Protein AF-A0A067CFW0-F1 (afdb_monomer_lite)

Sequence (190 aa):
MQLPALLHVVADADWPRLLAALTELPQPSPLSCDGSGLSVLHWACLHRDVPAYIMVAILNVFPDAAATAAPGGDTPFALATRRMCRQQVLNVLFAACPDADCGTKAAVHRCRPLPPRWQEDVKCGLCLAAFTPARRRHHCRNCGLSVCAAHSQQKASLAMIPAASPQRLCDVCASTLAQFADLADNQGAE

Radius of gyration: 20.37 Å; chains: 1; bounding box: 57×33×56 Å

pLDDT: mean 82.02, std 14.9, range [32.97, 98.5]

InterPro domains:
  IPR000306 FYVE zinc finger [PF01363] (118-178)
  IPR000306 FYVE zinc finger [SM00064] (113-179)
  IPR011011 Zinc finger, FYVE/PHD-type [SSF57903] (119-183)
  IPR013083 Zinc finger, RING/FYVE/PHD-type [G3DSA:3.30.40.10] (114-179)
  IPR017455 Zinc finger, FYVE-related [PS50178] (118-178)

Secondary structure (DSSP, 8-state):
--HHHHHHHHHTT-HHHHHHHHHTS-SSPPP-B-TTS-BHHHHHHT-TT--HHHHHHHHHH-GGGTT---TTS--HHHHHHHTT--HHHHHHHHHH-TT--SSS--------PPPPPPP--SB-TTT-PBP-SSS--EE-TTT--EE-STT---EE--TTS--SSPEE--HHHHHHHHHHHHHHHTTS--

Organism: Saprolegnia parasitica (strain CBS 223.65) (NCBI:txid695850)

Foldseek 3Di:
DDQVVLLVCLLVVVLVVNLVVLVPDDWQDEWDAALQQHTSLLSLLLDQARDLVSNVSVCRRPLCQLLRAGPVRQGSLNSNVVNNHDPSNNVSSCVSPVPPPDDDDDDPPPPQRAFDAADPDQAAPPPRHGDDPVFDWDAARRHNGTHTCVQWVDFADGSNDPDPDTTIHGPVVVVVVVVVVVVVVVVVPD

Structure (mmCIF, N/CA/C/O backbone):
data_AF-A0A067CFW0-F1
#
_entry.id   AF-A0A067CFW0-F1
#
loop_
_atom_site.group_PDB
_atom_site.id
_atom_site.type_symbol
_atom_site.label_atom_id
_atom_site.label_alt_id
_atom_site.label_comp_id
_atom_site.label_asym_id
_atom_site.label_entity_id
_atom_site.label_seq_id
_atom_site.pdbx_PDB_ins_code
_atom_site.Cartn_x
_atom_site.Cartn_y
_atom_site.Cartn_z
_atom_site.occupancy
_atom_site.B_iso_or_equiv
_atom_site.auth_seq_id
_atom_site.auth_comp_id
_atom_site.auth_asym_id
_atom_site.auth_atom_id
_atom_site.pdbx_PDB_model_num
ATOM 1 N N . MET A 1 1 ? 0.577 13.768 -10.979 1.00 51.75 1 MET A N 1
ATOM 2 C CA . MET A 1 1 ? -0.143 12.550 -10.529 1.00 51.75 1 MET A CA 1
ATOM 3 C C . MET A 1 1 ? 0.173 12.265 -9.064 1.00 51.75 1 MET A C 1
ATOM 5 O O . MET A 1 1 ? 1.279 12.565 -8.640 1.00 51.75 1 MET A O 1
ATOM 9 N N . GLN A 1 2 ? -0.776 11.733 -8.285 1.00 62.09 2 GLN A N 1
ATOM 10 C CA . GLN A 1 2 ? -0.530 11.293 -6.899 1.00 62.09 2 GLN A CA 1
ATOM 11 C C . GLN A 1 2 ? -0.051 9.828 -6.895 1.00 62.09 2 GLN A C 1
ATOM 13 O O . GLN A 1 2 ? -0.488 9.054 -7.746 1.00 62.09 2 GLN A O 1
ATOM 18 N N . LEU A 1 3 ? 0.787 9.436 -5.925 1.00 63.84 3 LEU A N 1
ATOM 19 C CA . LEU A 1 3 ? 1.340 8.077 -5.759 1.00 63.84 3 LEU A CA 1
ATOM 20 C C . LEU A 1 3 ? 0.337 6.921 -5.996 1.00 63.84 3 LEU A C 1
ATOM 22 O O . LEU A 1 3 ? 0.722 5.962 -6.664 1.00 63.84 3 LEU A O 1
ATOM 26 N N . PRO A 1 4 ? -0.940 6.984 -5.555 1.00 63.34 4 PRO A N 1
ATOM 27 C CA . PRO A 1 4 ? -1.898 5.901 -5.792 1.00 63.34 4 PRO A CA 1
ATOM 28 C C . PRO A 1 4 ? -2.102 5.561 -7.274 1.00 63.34 4 PRO A C 1
ATOM 30 O O . PRO A 1 4 ? -2.317 4.402 -7.608 1.00 63.34 4 PRO A O 1
ATOM 33 N N . ALA A 1 5 ? -1.992 6.545 -8.174 1.00 70.25 5 ALA A N 1
ATOM 34 C CA . ALA A 1 5 ? -2.121 6.312 -9.610 1.00 70.25 5 ALA A CA 1
ATOM 35 C C . ALA A 1 5 ? -0.939 5.504 -10.170 1.00 70.25 5 ALA A C 1
ATOM 37 O O . ALA A 1 5 ? -1.148 4.620 -10.994 1.00 70.25 5 ALA A O 1
ATOM 38 N N . LEU A 1 6 ? 0.283 5.760 -9.690 1.00 78.56 6 LEU A N 1
ATOM 39 C CA . LEU A 1 6 ? 1.474 5.001 -10.091 1.00 78.56 6 LEU A CA 1
ATOM 40 C C . LEU A 1 6 ? 1.400 3.553 -9.598 1.00 78.56 6 LEU A C 1
ATOM 42 O O . LEU A 1 6 ? 1.751 2.638 -10.334 1.00 78.56 6 LEU A O 1
ATOM 46 N N . LEU A 1 7 ? 0.898 3.345 -8.378 1.00 78.56 7 LEU A N 1
ATOM 47 C CA . LEU A 1 7 ? 0.780 2.014 -7.780 1.00 78.56 7 LEU A CA 1
ATOM 48 C C . LEU A 1 7 ? -0.196 1.108 -8.540 1.00 78.56 7 LEU A C 1
ATOM 50 O O . LEU A 1 7 ? 0.115 -0.061 -8.741 1.00 78.56 7 LEU A O 1
ATOM 54 N N . HIS A 1 8 ? -1.328 1.641 -9.014 1.00 76.88 8 HIS A N 1
ATOM 55 C CA . HIS A 1 8 ? -2.247 0.882 -9.872 1.00 76.88 8 HIS A CA 1
ATOM 56 C C . HIS A 1 8 ? -1.577 0.446 -11.182 1.00 76.88 8 HIS A C 1
ATOM 58 O O . HIS A 1 8 ? -1.667 -0.715 -11.562 1.00 76.88 8 HIS A O 1
ATOM 64 N N . VAL A 1 9 ? -0.845 1.354 -11.833 1.00 84.00 9 VAL A N 1
ATOM 65 C CA . VAL A 1 9 ? -0.154 1.070 -13.101 1.00 84.00 9 VAL A CA 1
ATOM 66 C C . VAL A 1 9 ? 0.947 0.017 -12.922 1.00 84.00 9 VAL A C 1
ATOM 68 O O . VAL A 1 9 ? 1.109 -0.857 -13.772 1.00 84.00 9 VAL A O 1
ATOM 71 N N . VAL A 1 10 ? 1.683 0.066 -11.806 1.00 86.25 10 VAL A N 1
ATOM 72 C CA . VAL A 1 10 ? 2.716 -0.934 -11.487 1.00 86.25 10 VAL A CA 1
ATOM 73 C C . VAL A 1 10 ? 2.088 -2.290 -11.189 1.00 86.25 10 VAL A C 1
ATOM 75 O O . VAL A 1 10 ? 2.577 -3.288 -11.706 1.00 86.25 10 VAL A O 1
ATOM 78 N N . ALA A 1 11 ? 1.000 -2.333 -10.412 1.00 83.25 11 ALA A N 1
ATOM 79 C CA . ALA A 1 11 ? 0.299 -3.574 -10.083 1.00 83.25 11 ALA A CA 1
ATOM 80 C C . ALA A 1 11 ? -0.221 -4.307 -11.333 1.00 83.25 11 ALA A C 1
ATOM 82 O O . ALA A 1 11 ? -0.162 -5.535 -11.390 1.00 83.25 11 ALA A O 1
ATOM 83 N N . ASP A 1 12 ? -0.652 -3.555 -12.349 1.00 84.25 12 ASP A N 1
ATOM 84 C CA . ASP A 1 12 ? -1.085 -4.087 -13.646 1.00 84.25 12 ASP A CA 1
ATOM 85 C C . ASP A 1 12 ? 0.089 -4.406 -14.601 1.00 84.25 12 ASP A C 1
ATOM 87 O O . ASP A 1 12 ? -0.129 -4.890 -15.712 1.00 84.25 12 ASP A O 1
ATOM 91 N N . ALA A 1 13 ? 1.340 -4.161 -14.185 1.00 84.69 13 ALA A N 1
ATOM 92 C CA . ALA A 1 13 ? 2.560 -4.308 -14.987 1.00 84.69 13 ALA A CA 1
ATOM 93 C C . ALA A 1 13 ? 2.557 -3.504 -16.310 1.00 84.69 13 ALA A C 1
ATOM 95 O O . ALA A 1 13 ? 3.218 -3.880 -17.283 1.00 84.69 13 ALA A O 1
ATOM 96 N N . ASP A 1 14 ? 1.847 -2.372 -16.349 1.00 90.56 14 ASP A N 1
ATOM 97 C CA . ASP A 1 14 ? 1.784 -1.470 -17.506 1.00 90.56 14 ASP A CA 1
ATOM 98 C C . ASP A 1 14 ? 3.000 -0.520 -17.516 1.00 90.56 14 ASP A C 1
ATOM 100 O O . ASP A 1 14 ? 2.946 0.664 -17.171 1.00 90.56 14 ASP A O 1
ATOM 104 N N . TRP A 1 15 ? 4.154 -1.081 -17.885 1.00 91.69 15 TRP A N 1
ATOM 105 C CA . TRP A 1 15 ? 5.449 -0.393 -17.893 1.00 91.69 15 TRP A CA 1
ATOM 106 C C . TRP A 1 15 ? 5.516 0.858 -18.787 1.00 91.69 15 TRP A C 1
ATOM 108 O O . TRP A 1 15 ? 6.096 1.852 -18.345 1.00 91.69 15 TRP A O 1
ATOM 118 N N . PRO A 1 16 ? 4.943 0.877 -20.010 1.00 92.25 16 PRO A N 1
ATOM 119 C CA . PRO A 1 16 ? 4.953 2.074 -20.851 1.00 92.25 16 PRO A CA 1
ATOM 120 C C . PRO A 1 16 ? 4.203 3.242 -20.211 1.00 92.25 16 PRO A C 1
ATOM 122 O O . PRO A 1 16 ? 4.691 4.374 -20.210 1.00 92.25 16 PRO A O 1
ATOM 125 N N . ARG A 1 17 ? 3.037 2.967 -19.616 1.00 90.25 17 ARG A N 1
ATOM 126 C CA . ARG A 1 17 ? 2.251 3.982 -18.917 1.00 90.25 17 ARG A CA 1
ATOM 127 C C . ARG A 1 17 ? 2.940 4.451 -17.642 1.00 90.25 17 ARG A C 1
ATOM 129 O O . ARG A 1 17 ? 2.884 5.639 -17.328 1.00 90.25 17 ARG A O 1
ATOM 136 N N . LEU A 1 18 ? 3.624 3.547 -16.937 1.00 90.38 18 LEU A N 1
ATOM 137 C CA . LEU A 1 18 ? 4.440 3.906 -15.781 1.00 90.38 18 LEU A CA 1
ATOM 138 C C . LEU A 1 18 ? 5.570 4.853 -16.184 1.00 90.38 18 LEU A C 1
ATOM 140 O O . LEU A 1 18 ? 5.758 5.878 -15.538 1.00 90.38 18 LEU A O 1
ATOM 144 N N . LEU A 1 19 ? 6.295 4.544 -17.261 1.00 91.25 19 LEU A N 1
ATOM 145 C CA . LEU A 1 19 ? 7.388 5.384 -17.744 1.00 91.25 19 LEU A CA 1
ATOM 146 C C . LEU A 1 19 ? 6.895 6.787 -18.116 1.00 91.25 19 LEU A C 1
ATOM 148 O O . LEU A 1 19 ? 7.483 7.766 -17.665 1.00 91.25 19 LEU A O 1
ATOM 152 N N . ALA A 1 20 ? 5.792 6.885 -18.864 1.00 90.94 20 ALA A N 1
ATOM 153 C CA . ALA A 1 20 ? 5.178 8.171 -19.197 1.00 90.94 20 ALA A CA 1
ATOM 154 C C . ALA A 1 20 ? 4.825 8.968 -17.929 1.00 90.94 20 ALA A C 1
ATOM 156 O O . ALA A 1 20 ? 5.173 10.141 -17.800 1.00 90.94 20 ALA A O 1
ATOM 157 N N . ALA A 1 21 ? 4.224 8.306 -16.938 1.00 88.94 21 ALA A N 1
ATOM 158 C CA . ALA A 1 21 ? 3.875 8.941 -15.676 1.00 88.94 21 ALA A CA 1
ATOM 159 C C . ALA A 1 21 ? 5.100 9.401 -14.865 1.00 88.94 21 ALA A C 1
ATOM 161 O O . ALA A 1 21 ? 5.040 10.447 -14.222 1.00 88.94 21 ALA A O 1
ATOM 162 N N . LEU A 1 22 ? 6.211 8.658 -14.900 1.00 87.75 22 LEU A N 1
ATOM 163 C CA . LEU A 1 22 ? 7.467 9.042 -14.245 1.00 87.75 22 LEU A CA 1
ATOM 164 C C . LEU A 1 22 ? 8.126 10.246 -14.928 1.00 87.75 22 LEU A C 1
ATOM 166 O O . LEU A 1 22 ? 8.670 11.102 -14.235 1.00 87.75 22 LEU A O 1
ATOM 170 N N . THR A 1 23 ? 8.043 10.352 -16.260 1.00 87.38 23 THR A N 1
ATOM 171 C CA . THR A 1 23 ? 8.615 11.489 -17.008 1.00 87.38 23 THR A CA 1
ATOM 172 C C . THR A 1 23 ? 7.902 12.817 -16.757 1.00 87.38 23 THR A C 1
ATOM 174 O O . THR A 1 23 ? 8.501 13.874 -16.927 1.00 87.38 23 THR A O 1
ATOM 177 N N . GLU A 1 24 ? 6.643 12.779 -16.317 1.00 86.62 24 GLU A N 1
ATOM 178 C CA . GLU A 1 24 ? 5.872 13.976 -15.962 1.00 86.62 24 GLU A CA 1
ATOM 179 C C . GLU A 1 24 ? 6.157 14.485 -14.538 1.00 86.62 24 GLU A C 1
ATOM 181 O O . GLU A 1 24 ? 5.686 15.560 -14.157 1.00 86.62 24 GLU A O 1
ATOM 186 N N . LEU A 1 25 ? 6.890 13.722 -13.718 1.00 80.31 25 LEU A N 1
ATOM 187 C CA . LEU A 1 25 ? 7.185 14.100 -12.338 1.00 80.31 25 LEU A CA 1
ATOM 188 C C . LEU A 1 25 ? 8.454 14.962 -12.238 1.00 80.31 25 LEU A C 1
ATOM 190 O O . LEU A 1 25 ? 9.449 14.677 -12.909 1.00 80.31 25 LEU A O 1
ATOM 194 N N . PRO A 1 26 ? 8.471 15.981 -11.358 1.00 75.69 26 PRO A N 1
ATOM 195 C CA . PRO A 1 26 ? 9.672 16.767 -11.091 1.00 75.69 26 PRO A CA 1
ATOM 196 C C . PRO A 1 26 ? 10.767 15.905 -10.442 1.00 75.69 26 PRO A C 1
ATOM 198 O O . PRO A 1 26 ? 10.481 15.041 -9.616 1.00 75.69 26 PRO A O 1
ATOM 201 N N . GLN A 1 27 ? 12.023 16.142 -10.815 1.00 75.12 27 GLN A N 1
ATOM 202 C CA . GLN A 1 27 ? 13.179 15.349 -10.387 1.00 75.12 27 GLN A CA 1
ATOM 203 C C . GLN A 1 27 ? 14.098 16.208 -9.498 1.00 75.12 27 GLN A C 1
ATOM 205 O O . GLN A 1 27 ? 14.493 17.288 -9.946 1.00 75.12 27 GLN A O 1
ATOM 210 N N . PRO A 1 28 ? 14.478 15.768 -8.284 1.00 70.56 28 PRO A N 1
ATOM 211 C CA . PRO A 1 28 ? 13.990 14.585 -7.573 1.00 70.56 28 PRO A CA 1
ATOM 212 C C . PRO A 1 28 ? 12.601 14.817 -6.958 1.00 70.56 28 PRO A C 1
ATOM 214 O O . PRO A 1 28 ? 12.271 15.922 -6.521 1.00 70.56 28 PRO A O 1
ATOM 217 N N . SER A 1 29 ? 11.797 13.758 -6.881 1.00 74.00 29 SER A N 1
ATOM 218 C CA . SER A 1 29 ? 10.528 13.772 -6.149 1.00 74.00 29 SER A CA 1
ATOM 219 C C . SER A 1 29 ? 10.692 13.084 -4.792 1.00 74.00 29 SER A C 1
ATOM 221 O O . SER A 1 29 ? 11.436 12.108 -4.686 1.00 74.00 29 SER A O 1
ATOM 223 N N . PRO A 1 30 ? 9.987 13.539 -3.741 1.00 76.62 30 PRO A N 1
ATOM 224 C CA . PRO A 1 30 ? 10.029 12.863 -2.453 1.00 76.62 30 PRO A CA 1
ATOM 225 C C . PRO A 1 30 ? 9.488 11.437 -2.591 1.00 76.62 30 PRO A C 1
ATOM 227 O O . PRO A 1 30 ? 8.397 11.219 -3.133 1.00 76.62 30 PRO A O 1
ATOM 230 N N . LEU A 1 31 ? 10.248 10.465 -2.081 1.00 77.12 31 LEU A N 1
ATOM 231 C CA . LEU A 1 31 ? 9.809 9.078 -2.022 1.00 77.12 31 LEU A CA 1
ATOM 232 C C . LEU A 1 31 ? 8.532 8.986 -1.188 1.00 77.12 31 LEU A C 1
ATOM 234 O O . LEU A 1 31 ? 8.423 9.560 -0.104 1.00 77.12 31 LEU A O 1
ATOM 238 N N . SER A 1 32 ? 7.563 8.235 -1.690 1.00 76.31 32 SER A N 1
ATOM 239 C CA . SER A 1 32 ? 6.335 7.964 -0.960 1.00 76.31 32 SER A CA 1
ATOM 240 C C . SER A 1 32 ? 5.994 6.481 -1.043 1.00 76.31 32 SER A C 1
ATOM 242 O O . SER A 1 32 ? 6.318 5.797 -2.019 1.00 76.31 32 SER A O 1
ATOM 244 N N . CYS A 1 33 ? 5.386 5.985 0.031 1.00 81.94 33 CYS A N 1
ATOM 245 C CA . CYS A 1 33 ? 5.018 4.588 0.195 1.00 81.94 33 CYS A CA 1
ATOM 246 C C . CYS A 1 33 ? 3.500 4.450 0.313 1.00 81.94 33 CYS A C 1
ATOM 248 O O . CYS A 1 33 ? 2.795 5.397 0.673 1.00 81.94 33 CYS A O 1
ATOM 250 N N . ASP A 1 34 ? 3.000 3.260 0.009 1.00 78.00 34 ASP A N 1
ATOM 251 C CA . ASP A 1 34 ? 1.608 2.905 0.242 1.00 78.00 34 ASP A CA 1
ATOM 252 C C . ASP A 1 34 ? 1.299 2.690 1.738 1.00 78.00 34 ASP A C 1
ATOM 254 O O . ASP A 1 34 ? 2.154 2.840 2.615 1.00 78.00 34 ASP A O 1
ATOM 258 N N . GLY A 1 35 ? 0.051 2.322 2.046 1.00 70.69 35 GLY A N 1
ATOM 259 C CA . GLY A 1 35 ? -0.373 2.023 3.420 1.00 70.69 35 GLY A CA 1
ATOM 260 C C . GLY A 1 35 ? 0.327 0.810 4.046 1.00 70.69 35 GLY A C 1
ATOM 261 O O . GLY A 1 35 ? 0.251 0.625 5.258 1.00 70.69 35 GLY A O 1
ATOM 262 N N . SER A 1 36 ? 1.016 0.002 3.242 1.00 72.94 36 SER A N 1
ATOM 263 C CA . SER A 1 36 ? 1.827 -1.134 3.667 1.00 72.94 36 SER A CA 1
ATOM 264 C C . SER A 1 36 ? 3.315 -0.791 3.729 1.00 72.94 36 SER A C 1
ATOM 266 O O . SER A 1 36 ? 4.109 -1.692 3.945 1.00 72.94 36 SER A O 1
ATOM 268 N N . GLY A 1 37 ? 3.716 0.472 3.552 1.00 78.38 37 GLY A N 1
ATOM 269 C CA . GLY A 1 37 ? 5.116 0.899 3.591 1.00 78.38 37 GLY A CA 1
ATOM 270 C C . GLY A 1 37 ? 5.942 0.486 2.369 1.00 78.38 37 GLY A C 1
ATOM 271 O O . GLY A 1 37 ? 7.163 0.625 2.393 1.00 78.38 37 GLY A O 1
ATOM 272 N N . LEU A 1 38 ? 5.308 0.014 1.294 1.00 82.81 38 LEU A N 1
ATOM 273 C CA . LEU A 1 38 ? 5.975 -0.322 0.042 1.00 82.81 38 LEU A CA 1
ATOM 274 C C . LEU A 1 38 ? 6.019 0.898 -0.876 1.00 82.81 38 LEU A C 1
ATOM 276 O O . LEU A 1 38 ? 5.007 1.544 -1.154 1.00 82.81 38 LEU A O 1
ATOM 280 N N . SER A 1 39 ? 7.210 1.203 -1.376 1.00 88.75 39 SER A N 1
ATOM 281 C CA . SER A 1 39 ? 7.401 2.215 -2.416 1.00 88.75 39 SER A CA 1
ATOM 282 C C . SER A 1 39 ? 7.134 1.654 -3.814 1.00 88.75 39 SER A C 1
ATOM 284 O O . SER A 1 39 ? 7.085 0.440 -4.016 1.00 88.75 39 SER A O 1
ATOM 286 N N . VAL A 1 40 ? 7.037 2.536 -4.811 1.00 89.81 40 VAL A N 1
ATOM 287 C CA . VAL A 1 40 ? 6.907 2.144 -6.226 1.00 89.81 40 VAL A CA 1
ATOM 288 C C . VAL A 1 40 ? 8.016 1.183 -6.686 1.00 89.81 40 VAL A C 1
ATOM 290 O O . VAL A 1 40 ? 7.747 0.264 -7.456 1.00 89.81 40 VAL A O 1
ATOM 293 N N . LEU A 1 41 ? 9.241 1.334 -6.161 1.00 90.75 41 LEU A N 1
ATOM 294 C CA . LEU A 1 41 ? 10.361 0.442 -6.468 1.00 90.75 41 LEU A CA 1
ATOM 295 C C . LEU A 1 41 ? 10.141 -0.961 -5.886 1.00 90.75 41 LEU A C 1
ATOM 297 O O . LEU A 1 41 ? 10.412 -1.951 -6.560 1.00 90.75 41 LEU A O 1
ATOM 301 N N . HIS A 1 42 ? 9.592 -1.061 -4.671 1.00 90.25 42 HIS A N 1
ATOM 302 C CA . HIS A 1 42 ? 9.243 -2.354 -4.079 1.00 90.25 42 HIS A CA 1
ATOM 303 C C . HIS A 1 42 ? 8.176 -3.077 -4.894 1.00 90.25 42 HIS A C 1
ATOM 305 O O . HIS A 1 42 ? 8.320 -4.268 -5.160 1.00 90.25 42 HIS A O 1
ATOM 311 N N . TRP A 1 43 ? 7.134 -2.357 -5.316 1.00 90.94 43 TRP A N 1
ATOM 312 C CA . TRP A 1 43 ? 6.091 -2.909 -6.174 1.00 90.94 43 TRP A CA 1
ATOM 313 C C . TRP A 1 43 ? 6.663 -3.395 -7.504 1.00 90.94 43 TRP A C 1
ATOM 315 O O . TRP A 1 43 ? 6.390 -4.524 -7.892 1.00 90.94 43 TRP A O 1
ATOM 325 N N . ALA A 1 44 ? 7.542 -2.620 -8.143 1.00 92.50 44 ALA A N 1
ATOM 326 C CA . ALA A 1 44 ? 8.228 -3.041 -9.362 1.00 92.50 44 ALA A CA 1
ATOM 327 C C . ALA A 1 44 ? 9.039 -4.340 -9.154 1.00 92.50 44 ALA A C 1
ATOM 329 O O . ALA A 1 44 ? 8.946 -5.258 -9.968 1.00 92.50 44 ALA A O 1
ATOM 330 N N . CYS A 1 45 ? 9.743 -4.477 -8.022 1.00 92.12 45 CYS A N 1
ATOM 331 C CA . CYS A 1 45 ? 10.478 -5.696 -7.658 1.00 92.12 45 CYS A CA 1
ATOM 332 C C . CYS A 1 45 ? 9.589 -6.928 -7.400 1.00 92.12 45 CYS A C 1
ATOM 334 O O . CYS A 1 45 ? 10.112 -8.041 -7.344 1.00 92.12 45 CYS A O 1
ATOM 336 N N . LEU A 1 46 ? 8.269 -6.777 -7.229 1.00 89.12 46 LEU A N 1
ATOM 337 C CA . LEU A 1 46 ? 7.354 -7.919 -7.115 1.00 89.12 46 LEU A CA 1
ATOM 338 C C . LEU A 1 46 ? 7.102 -8.610 -8.461 1.00 89.12 46 LEU A C 1
ATOM 340 O O . LEU A 1 46 ? 6.697 -9.774 -8.473 1.00 89.12 46 LEU A O 1
ATOM 344 N N . HIS A 1 47 ? 7.377 -7.935 -9.579 1.00 87.06 47 HIS A N 1
ATOM 345 C CA . HIS A 1 47 ? 7.195 -8.475 -10.920 1.00 87.06 47 HIS A CA 1
ATOM 346 C C . HIS A 1 47 ? 8.512 -9.041 -11.457 1.00 87.06 47 HIS A C 1
ATOM 348 O O . HIS A 1 47 ? 9.434 -8.304 -11.795 1.00 87.06 47 HIS A O 1
ATOM 354 N N . ARG A 1 48 ? 8.578 -10.367 -11.623 1.00 85.88 48 ARG A N 1
ATOM 355 C CA . ARG A 1 48 ? 9.758 -11.077 -12.157 1.00 85.88 48 ARG A CA 1
ATOM 356 C C . ARG A 1 48 ? 10.227 -10.553 -13.522 1.00 85.88 48 ARG A C 1
ATOM 358 O O . ARG A 1 48 ? 11.420 -10.568 -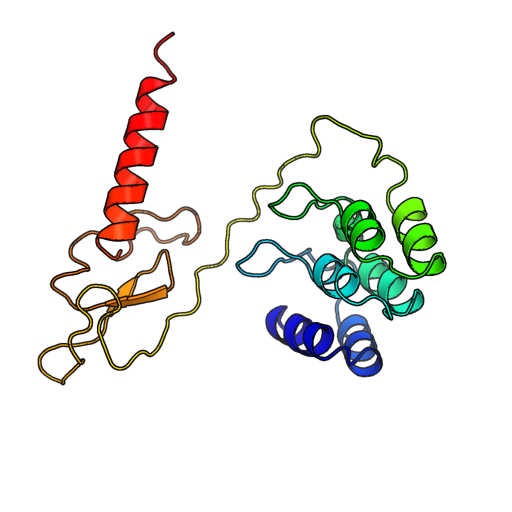13.821 1.00 85.88 48 ARG A O 1
ATOM 365 N N . ASP A 1 49 ? 9.278 -10.103 -14.339 1.00 84.31 49 ASP A N 1
ATOM 366 C CA . ASP A 1 49 ? 9.496 -9.654 -15.715 1.00 84.31 49 ASP A CA 1
ATOM 367 C C . ASP A 1 49 ? 9.662 -8.134 -15.851 1.00 84.31 49 ASP A C 1
ATOM 369 O O . ASP A 1 49 ? 9.652 -7.619 -16.972 1.00 84.31 49 ASP A O 1
ATOM 373 N N . VAL A 1 50 ? 9.843 -7.415 -14.735 1.00 91.69 50 VAL A N 1
ATOM 374 C CA . VAL A 1 50 ? 10.093 -5.972 -14.762 1.00 91.69 50 VAL A CA 1
ATOM 375 C C . VAL A 1 50 ? 11.326 -5.651 -15.626 1.00 91.69 50 VAL A C 1
ATOM 377 O O . VAL A 1 50 ? 12.403 -6.228 -15.430 1.00 91.69 50 VAL A O 1
ATOM 380 N N . PRO A 1 51 ? 11.208 -4.750 -16.615 1.00 91.31 51 PRO A N 1
ATOM 381 C CA . PRO A 1 51 ? 12.349 -4.339 -17.421 1.00 91.31 51 PRO A CA 1
ATOM 382 C C . PRO A 1 51 ? 13.350 -3.502 -16.617 1.00 91.31 51 PRO A C 1
ATOM 384 O O . PRO A 1 51 ? 12.968 -2.601 -15.874 1.00 91.31 51 PRO A O 1
ATOM 387 N N . ALA A 1 52 ? 14.650 -3.715 -16.837 1.00 88.44 52 ALA A N 1
ATOM 388 C CA . ALA A 1 52 ? 15.697 -2.971 -16.131 1.00 88.44 52 ALA A CA 1
ATOM 389 C C . ALA A 1 52 ? 15.614 -1.445 -16.349 1.00 88.44 52 ALA A C 1
ATOM 391 O O . ALA A 1 52 ? 15.892 -0.681 -15.429 1.00 88.44 52 ALA A O 1
ATOM 392 N N . TYR A 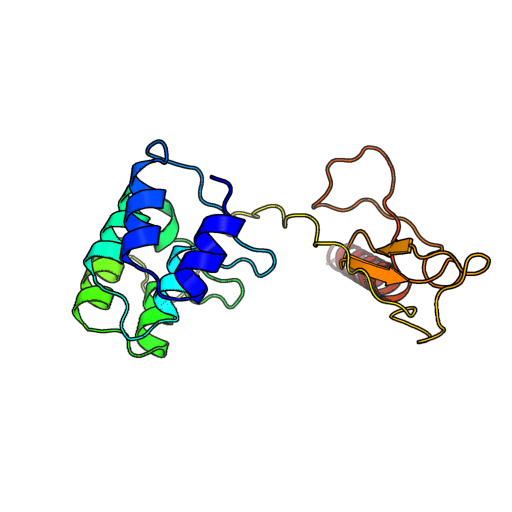1 53 ? 15.166 -0.988 -17.526 1.00 90.62 53 TYR A N 1
ATOM 393 C CA . TYR A 1 53 ? 15.017 0.446 -17.807 1.00 90.62 53 TYR A CA 1
ATOM 394 C C . TYR A 1 53 ? 13.954 1.122 -16.925 1.00 90.62 53 TYR A C 1
ATOM 396 O O . TYR A 1 53 ? 14.094 2.299 -16.605 1.00 90.62 53 TYR A O 1
ATOM 404 N N . ILE A 1 54 ? 12.921 0.388 -16.491 1.00 93.69 54 ILE A N 1
ATOM 405 C CA . ILE A 1 54 ? 11.912 0.902 -15.555 1.00 93.69 54 ILE A CA 1
ATOM 406 C C . ILE A 1 54 ? 12.536 1.130 -14.184 1.00 93.69 54 ILE A C 1
ATOM 408 O O . ILE A 1 54 ? 12.282 2.154 -13.560 1.00 93.69 54 ILE A O 1
ATOM 412 N N . MET A 1 55 ? 13.396 0.213 -13.740 1.00 91.88 55 MET A N 1
ATOM 413 C CA . MET A 1 55 ? 14.104 0.343 -12.465 1.00 91.88 55 MET A CA 1
ATOM 414 C C . MET A 1 55 ? 14.986 1.591 -12.459 1.00 91.88 55 MET A C 1
ATOM 416 O O . MET A 1 55 ? 14.932 2.375 -11.517 1.00 91.88 55 MET A O 1
ATOM 420 N N . VAL A 1 56 ? 15.726 1.824 -13.547 1.00 89.50 56 VAL A N 1
ATOM 421 C CA . VAL A 1 56 ? 16.531 3.043 -13.728 1.00 89.50 56 VAL A CA 1
ATOM 422 C C . VAL A 1 56 ? 15.649 4.294 -13.738 1.00 89.50 56 VAL A C 1
ATOM 424 O O . VAL A 1 56 ? 15.964 5.266 -13.058 1.00 89.50 56 VAL A O 1
ATOM 427 N N . ALA A 1 57 ? 14.525 4.275 -14.461 1.00 90.44 57 ALA A N 1
ATOM 428 C CA . ALA A 1 57 ? 13.602 5.407 -14.510 1.00 90.44 57 ALA A CA 1
ATOM 429 C C . ALA A 1 57 ? 13.036 5.749 -13.123 1.00 90.44 57 ALA A C 1
ATOM 431 O O . ALA A 1 57 ? 13.023 6.915 -12.742 1.00 90.44 57 ALA A O 1
ATOM 432 N N . ILE A 1 58 ? 12.627 4.740 -12.348 1.00 90.62 58 ILE A N 1
ATOM 433 C CA . ILE A 1 58 ? 12.150 4.921 -10.972 1.00 90.62 58 ILE A CA 1
ATOM 434 C C . ILE A 1 58 ? 13.251 5.521 -10.092 1.00 90.62 58 ILE A C 1
ATOM 436 O O . ILE A 1 58 ? 12.975 6.457 -9.350 1.00 90.62 58 ILE A O 1
ATOM 440 N N . LEU A 1 59 ? 14.482 5.011 -10.177 1.00 88.56 59 LEU A N 1
ATOM 441 C CA . LEU A 1 59 ? 15.609 5.481 -9.365 1.00 88.56 59 LEU A CA 1
ATOM 442 C C . LEU A 1 59 ? 16.051 6.906 -9.716 1.00 88.56 59 LEU A C 1
ATOM 444 O O . LEU A 1 59 ? 16.460 7.641 -8.827 1.00 88.56 59 LEU A O 1
ATOM 448 N N . ASN A 1 60 ? 15.914 7.331 -10.973 1.00 87.19 60 ASN A N 1
ATOM 449 C CA . ASN A 1 60 ? 16.158 8.726 -11.348 1.00 87.19 60 ASN A CA 1
ATOM 450 C C . ASN A 1 60 ? 15.156 9.681 -10.676 1.00 87.19 60 ASN A C 1
ATOM 452 O O . ASN A 1 60 ? 15.544 10.760 -10.229 1.00 87.19 60 ASN A O 1
ATOM 456 N N . VAL A 1 61 ? 13.891 9.258 -10.551 1.00 88.12 61 VAL A N 1
ATOM 457 C CA . VAL A 1 61 ? 12.835 10.034 -9.874 1.00 88.12 61 VAL A CA 1
ATOM 458 C C . VAL A 1 61 ? 12.971 9.988 -8.361 1.00 88.12 61 VAL A C 1
ATOM 460 O O . VAL A 1 61 ? 12.764 10.999 -7.685 1.00 88.12 61 VAL A O 1
ATOM 463 N N . PHE A 1 62 ? 13.318 8.815 -7.843 1.00 87.38 62 PHE A N 1
ATOM 464 C CA . PHE A 1 62 ? 13.353 8.498 -6.427 1.00 87.38 62 PHE A CA 1
ATOM 465 C C . PHE A 1 62 ? 14.687 7.821 -6.068 1.00 87.38 62 PHE A C 1
ATOM 467 O O . PHE A 1 62 ? 14.719 6.604 -5.860 1.00 87.38 62 PHE A O 1
ATOM 474 N N . PRO A 1 63 ? 15.794 8.576 -5.977 1.00 83.44 63 PRO A N 1
ATOM 475 C CA . PRO A 1 63 ? 17.121 8.001 -5.735 1.00 83.44 63 PRO A CA 1
ATOM 476 C C . PRO A 1 63 ? 17.206 7.266 -4.390 1.00 83.44 63 PRO A C 1
ATOM 478 O O . PRO A 1 63 ? 17.768 6.175 -4.310 1.00 83.44 63 PRO A O 1
ATOM 481 N N . ASP A 1 64 ? 16.534 7.783 -3.359 1.00 83.44 64 ASP A N 1
ATOM 482 C CA . ASP A 1 64 ? 16.500 7.181 -2.017 1.00 83.44 64 ASP A CA 1
ATOM 483 C C . ASP A 1 64 ? 15.723 5.850 -1.962 1.00 83.44 64 ASP A C 1
ATOM 485 O O . ASP A 1 64 ? 15.761 5.125 -0.962 1.00 83.44 64 ASP A O 1
ATOM 489 N N . ALA A 1 65 ? 14.999 5.498 -3.032 1.00 86.12 65 ALA A N 1
ATOM 490 C CA . ALA A 1 65 ? 14.199 4.282 -3.074 1.00 86.12 65 ALA A CA 1
ATOM 491 C C . ALA A 1 65 ? 15.053 3.015 -2.960 1.00 86.12 65 ALA A C 1
ATOM 493 O O . ALA A 1 65 ? 14.578 2.051 -2.367 1.00 86.12 65 ALA A O 1
ATOM 494 N N . ALA A 1 66 ? 16.287 3.014 -3.485 1.00 86.00 66 ALA A N 1
ATOM 495 C CA . ALA A 1 66 ? 17.185 1.856 -3.439 1.00 86.00 66 ALA A CA 1
ATOM 496 C C . ALA A 1 66 ? 17.602 1.474 -2.009 1.00 86.00 66 ALA A C 1
ATOM 498 O O . ALA A 1 66 ? 17.714 0.288 -1.702 1.00 86.00 66 ALA A O 1
ATOM 499 N N . ALA A 1 67 ? 17.780 2.467 -1.133 1.00 83.44 67 ALA A N 1
ATOM 500 C CA . ALA A 1 67 ? 18.199 2.275 0.257 1.00 83.44 67 ALA A CA 1
ATOM 501 C C . ALA A 1 67 ? 17.022 2.020 1.215 1.00 83.44 67 ALA A C 1
ATOM 503 O O . ALA A 1 67 ? 17.216 1.633 2.368 1.00 83.44 67 ALA A O 1
ATOM 504 N N . THR A 1 68 ? 15.790 2.256 0.764 1.00 82.00 68 THR A N 1
ATOM 505 C CA . THR A 1 68 ? 14.605 2.165 1.617 1.00 82.00 68 THR A CA 1
ATOM 506 C C . THR A 1 68 ? 14.169 0.714 1.751 1.00 82.00 68 THR A C 1
ATOM 508 O O . THR A 1 68 ? 13.727 0.120 0.775 1.00 82.00 68 THR A O 1
ATOM 511 N N . ALA A 1 69 ? 14.246 0.152 2.956 1.00 82.31 69 ALA A N 1
ATOM 512 C CA . ALA A 1 69 ? 13.740 -1.189 3.229 1.00 82.31 69 ALA A CA 1
ATOM 513 C C . ALA A 1 69 ? 12.204 -1.220 3.308 1.00 82.31 69 ALA A C 1
ATOM 515 O O . ALA A 1 69 ? 11.567 -0.299 3.828 1.00 82.31 69 ALA A O 1
ATOM 516 N N . ALA A 1 70 ? 11.614 -2.321 2.848 1.00 79.44 70 ALA A N 1
ATOM 517 C CA . ALA A 1 70 ? 10.225 -2.663 3.110 1.00 79.44 70 ALA A CA 1
ATOM 518 C C . ALA A 1 70 ? 10.003 -2.858 4.626 1.00 79.44 70 ALA A C 1
ATOM 520 O O . ALA A 1 70 ? 10.954 -3.143 5.357 1.00 79.44 70 ALA A O 1
ATOM 521 N N . PRO A 1 71 ? 8.755 -2.817 5.130 1.00 73.06 71 PRO A N 1
ATOM 522 C CA . PRO A 1 71 ? 8.484 -3.051 6.554 1.00 73.06 71 PRO A CA 1
ATOM 523 C C . PRO A 1 71 ? 8.943 -4.421 7.069 1.00 73.06 71 PRO A C 1
ATOM 525 O O . PRO A 1 71 ? 9.159 -4.581 8.264 1.00 73.06 71 PRO A O 1
ATOM 528 N N . GLY A 1 72 ? 9.098 -5.406 6.178 1.00 70.25 72 GLY A N 1
ATOM 529 C CA . GLY A 1 72 ? 9.682 -6.710 6.503 1.00 70.25 72 GLY A CA 1
ATOM 530 C C . GLY A 1 72 ? 11.212 -6.711 6.619 1.00 70.25 72 GLY A C 1
ATOM 531 O O . GLY A 1 72 ? 11.788 -7.772 6.817 1.00 70.25 72 GLY A O 1
ATOM 532 N N . GLY A 1 73 ? 11.873 -5.561 6.455 1.00 76.94 73 GLY A N 1
ATOM 533 C CA . GLY A 1 73 ? 13.332 -5.418 6.450 1.00 76.94 73 GLY A CA 1
ATOM 534 C C . GLY A 1 73 ? 13.995 -5.711 5.100 1.00 76.94 73 GLY A C 1
ATOM 535 O O . GLY A 1 73 ? 15.176 -5.420 4.932 1.00 76.94 73 GLY A O 1
ATOM 536 N N . ASP A 1 74 ? 13.249 -6.239 4.126 1.00 79.88 74 ASP A N 1
ATOM 537 C CA . ASP A 1 74 ? 13.762 -6.524 2.785 1.00 79.88 74 ASP A CA 1
ATOM 538 C C . ASP A 1 74 ? 14.084 -5.22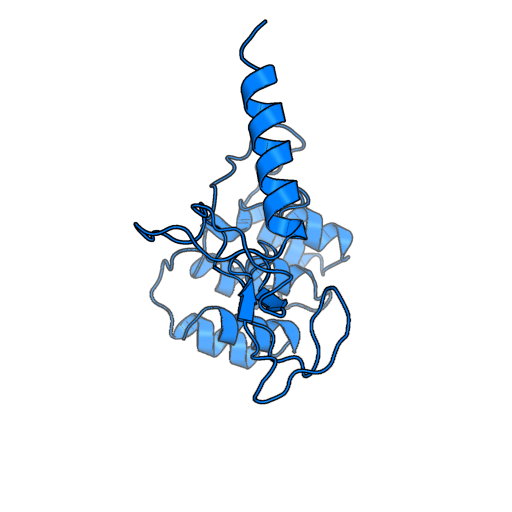0 2.039 1.00 79.88 74 ASP A C 1
ATOM 540 O O . ASP A 1 74 ? 13.193 -4.413 1.769 1.00 79.88 74 ASP A O 1
ATOM 544 N N . THR A 1 75 ? 15.342 -5.034 1.640 1.00 86.69 75 THR A N 1
ATOM 545 C CA . THR A 1 75 ? 15.711 -3.997 0.664 1.00 86.69 75 THR A CA 1
ATOM 546 C C . THR A 1 75 ? 15.127 -4.331 -0.716 1.00 86.69 75 THR A C 1
ATOM 548 O O . THR A 1 75 ? 14.828 -5.498 -0.996 1.00 86.69 75 THR A O 1
ATOM 551 N N . PRO A 1 76 ? 15.009 -3.360 -1.638 1.00 88.94 76 PRO A N 1
ATOM 552 C CA . PRO A 1 76 ? 14.569 -3.623 -3.005 1.00 88.94 76 PRO A CA 1
ATOM 553 C C . PRO A 1 76 ? 15.418 -4.688 -3.715 1.00 88.94 76 PRO A C 1
ATOM 555 O O . PRO A 1 76 ? 14.870 -5.496 -4.465 1.00 88.94 76 PRO A O 1
ATOM 558 N N . PHE A 1 77 ? 16.728 -4.737 -3.440 1.00 88.12 77 PHE A N 1
ATOM 559 C CA . PHE A 1 77 ? 17.635 -5.770 -3.951 1.00 88.12 77 PHE A CA 1
ATOM 560 C C . PHE A 1 77 ? 17.332 -7.158 -3.367 1.00 88.12 77 PHE A C 1
ATOM 562 O O . PHE A 1 77 ? 17.195 -8.130 -4.118 1.00 88.12 77 PHE A O 1
ATOM 569 N N . ALA A 1 78 ? 17.170 -7.256 -2.043 1.00 83.81 78 ALA A N 1
ATOM 570 C CA . ALA A 1 78 ? 16.814 -8.508 -1.375 1.00 83.81 78 ALA A CA 1
ATOM 571 C C . ALA A 1 78 ? 15.450 -9.028 -1.863 1.00 83.81 78 ALA A C 1
ATOM 573 O O . ALA A 1 78 ? 15.297 -10.210 -2.182 1.00 83.81 78 ALA A O 1
ATOM 574 N N . LEU A 1 79 ? 14.478 -8.124 -2.021 1.00 87.94 79 LEU A N 1
ATOM 575 C CA . LEU A 1 79 ? 13.156 -8.430 -2.553 1.00 87.94 79 LEU A CA 1
ATOM 576 C C . LEU A 1 79 ? 13.229 -8.942 -3.999 1.00 87.94 79 LEU A C 1
ATOM 578 O O . LEU A 1 79 ? 12.658 -9.990 -4.297 1.00 87.94 79 LEU A O 1
ATOM 582 N N . ALA A 1 80 ? 13.958 -8.253 -4.883 1.00 88.31 80 ALA A N 1
ATOM 583 C CA . ALA A 1 80 ? 14.134 -8.666 -6.278 1.00 88.31 80 ALA A CA 1
ATOM 584 C C . ALA A 1 80 ? 14.833 -10.031 -6.398 1.00 88.31 80 ALA A C 1
ATOM 586 O O . ALA A 1 80 ? 14.437 -10.861 -7.218 1.00 88.31 80 ALA A O 1
ATOM 587 N N . THR A 1 81 ? 15.821 -10.296 -5.539 1.00 85.94 81 THR A N 1
ATOM 588 C CA . THR A 1 81 ? 16.505 -11.595 -5.456 1.00 85.94 81 THR A CA 1
ATOM 589 C C . THR A 1 81 ? 15.526 -12.699 -5.061 1.00 85.94 81 THR A C 1
ATOM 591 O O . THR A 1 81 ? 15.416 -13.716 -5.746 1.00 85.94 81 THR A O 1
ATOM 594 N N . ARG A 1 82 ? 14.730 -12.475 -4.009 1.00 85.25 82 ARG A N 1
ATOM 595 C CA . ARG A 1 82 ? 13.729 -13.435 -3.518 1.00 85.25 82 ARG A CA 1
ATOM 596 C C . ARG A 1 82 ? 12.596 -13.688 -4.516 1.00 85.25 82 ARG A C 1
ATOM 598 O O . ARG A 1 82 ? 11.998 -14.762 -4.514 1.00 85.25 82 ARG A O 1
ATOM 605 N N . ARG A 1 83 ? 12.281 -12.708 -5.366 1.00 85.38 83 ARG A N 1
ATOM 606 C CA . ARG A 1 83 ? 11.303 -12.831 -6.461 1.00 85.38 83 ARG A CA 1
ATOM 607 C C . ARG A 1 83 ? 11.902 -13.379 -7.758 1.00 85.38 83 ARG A C 1
ATOM 609 O O . ARG A 1 83 ? 11.163 -13.573 -8.721 1.00 85.38 83 ARG A O 1
ATOM 616 N N . MET A 1 84 ? 13.203 -13.682 -7.761 1.00 83.38 84 MET A N 1
ATOM 617 C CA . MET A 1 84 ? 13.943 -14.211 -8.907 1.00 83.38 84 MET A CA 1
ATOM 618 C C . MET A 1 84 ? 13.839 -13.303 -10.141 1.00 83.38 84 MET A C 1
ATOM 620 O O . MET A 1 84 ? 13.696 -13.782 -11.267 1.00 83.38 84 MET A O 1
ATOM 624 N N . CYS A 1 85 ? 13.874 -11.985 -9.927 1.00 86.69 85 CYS A N 1
ATOM 625 C CA . CYS A 1 85 ? 13.917 -11.010 -11.012 1.00 86.69 85 CYS A CA 1
ATOM 626 C C . CYS A 1 85 ? 15.161 -11.219 -11.890 1.00 86.69 85 CYS A C 1
ATOM 628 O O . CYS A 1 85 ? 16.170 -11.783 -11.461 1.00 86.69 85 CYS A O 1
ATOM 630 N N . ARG A 1 86 ? 15.099 -10.750 -13.141 1.00 86.56 86 ARG A N 1
ATOM 631 C CA . ARG A 1 86 ? 16.192 -10.915 -14.115 1.00 86.56 86 ARG A CA 1
ATOM 632 C C . ARG A 1 86 ? 17.513 -10.340 -13.593 1.00 86.56 86 ARG A C 1
ATOM 634 O O . ARG A 1 86 ? 17.527 -9.281 -12.973 1.00 86.56 86 ARG A O 1
ATOM 641 N N . GLN A 1 87 ? 18.636 -10.962 -13.962 1.00 83.56 87 GLN A N 1
ATOM 642 C CA . GLN A 1 87 ? 19.981 -10.536 -13.540 1.00 83.56 87 GLN A CA 1
ATOM 643 C C . GLN A 1 87 ? 20.259 -9.047 -13.806 1.00 83.56 87 GLN A C 1
ATOM 645 O O . GLN A 1 87 ? 20.890 -8.374 -13.002 1.00 83.56 87 GLN A O 1
ATOM 650 N N . GLN A 1 88 ? 19.749 -8.508 -14.915 1.00 83.81 88 GLN A N 1
ATOM 651 C CA . GLN A 1 88 ? 19.903 -7.090 -15.253 1.00 83.81 88 GLN A CA 1
ATOM 652 C C . GLN A 1 88 ? 19.260 -6.161 -14.209 1.00 83.81 88 GLN A C 1
ATOM 654 O O . GLN A 1 88 ? 19.822 -5.116 -13.903 1.00 83.81 88 GLN A O 1
ATOM 659 N N . VAL A 1 89 ? 18.118 -6.548 -13.633 1.00 88.12 89 VAL A N 1
ATOM 660 C CA . VAL A 1 89 ? 17.442 -5.796 -12.561 1.00 88.12 89 VAL A CA 1
ATOM 661 C C . VAL A 1 89 ? 18.271 -5.836 -11.280 1.00 88.12 89 VAL A C 1
ATOM 663 O O . VAL A 1 89 ? 18.452 -4.806 -10.636 1.00 88.12 89 VAL A O 1
ATOM 666 N N . LEU A 1 90 ? 18.825 -7.005 -10.946 1.00 86.00 90 LEU A N 1
ATOM 667 C CA . LEU A 1 90 ? 19.704 -7.167 -9.787 1.00 86.00 90 LEU A CA 1
ATOM 668 C C . LEU A 1 90 ? 20.964 -6.304 -9.917 1.00 86.00 90 LEU A C 1
ATOM 670 O O . LEU A 1 90 ? 21.321 -5.617 -8.968 1.00 86.00 90 LEU A O 1
ATOM 674 N N . ASN A 1 91 ? 21.582 -6.265 -11.101 1.00 81.81 91 ASN A N 1
ATOM 675 C CA . ASN A 1 91 ? 22.759 -5.433 -11.362 1.00 81.81 91 ASN A CA 1
ATOM 676 C C . ASN A 1 91 ? 22.460 -3.937 -11.188 1.00 81.81 91 ASN A C 1
ATOM 678 O O . ASN A 1 91 ? 23.274 -3.222 -10.614 1.00 81.81 91 ASN A O 1
ATOM 682 N N . VAL A 1 92 ? 21.298 -3.464 -11.660 1.00 87.31 92 VAL A N 1
ATOM 683 C CA . VAL A 1 92 ? 20.876 -2.062 -11.487 1.00 87.31 92 VAL A CA 1
ATOM 684 C C . VAL A 1 92 ? 20.691 -1.727 -10.007 1.00 87.31 92 VAL A C 1
ATOM 686 O O . VAL A 1 92 ? 21.185 -0.703 -9.548 1.00 87.31 92 VAL A O 1
ATOM 689 N N . LEU A 1 93 ? 20.011 -2.593 -9.254 1.00 86.31 93 LEU A N 1
ATOM 690 C CA . LEU A 1 93 ? 19.756 -2.372 -7.829 1.00 86.31 93 LEU A CA 1
ATOM 691 C C . LEU A 1 93 ? 21.041 -2.438 -6.992 1.00 86.31 93 LEU A C 1
ATOM 693 O O . LEU A 1 93 ? 21.226 -1.607 -6.109 1.00 86.31 93 LEU A O 1
ATOM 697 N N . PHE A 1 94 ? 21.941 -3.373 -7.304 1.00 83.12 94 PHE A N 1
ATOM 698 C CA . PHE A 1 94 ? 23.253 -3.477 -6.664 1.00 83.12 94 PHE A CA 1
ATOM 699 C C . PHE A 1 94 ? 24.132 -2.258 -6.965 1.00 83.12 94 PHE A C 1
ATOM 701 O O . PHE A 1 94 ? 24.782 -1.733 -6.073 1.00 83.12 94 PHE A O 1
ATOM 708 N N . ALA A 1 95 ? 24.120 -1.759 -8.204 1.00 81.81 95 ALA A N 1
ATOM 709 C CA . ALA A 1 95 ? 24.854 -0.546 -8.559 1.00 81.81 95 ALA A CA 1
ATOM 710 C C . ALA A 1 95 ? 24.287 0.710 -7.873 1.00 81.81 95 ALA A C 1
ATOM 712 O O . ALA A 1 95 ? 25.043 1.627 -7.564 1.00 81.81 95 ALA A O 1
ATOM 713 N N . ALA A 1 96 ? 22.972 0.757 -7.639 1.00 79.44 96 ALA A N 1
ATOM 714 C CA . ALA A 1 96 ? 22.311 1.877 -6.973 1.00 79.44 96 ALA A CA 1
ATOM 715 C C . ALA A 1 96 ? 22.545 1.900 -5.451 1.00 79.44 96 ALA A C 1
ATOM 717 O O . ALA A 1 96 ? 22.622 2.978 -4.871 1.00 79.44 96 ALA A O 1
ATOM 718 N N . CYS A 1 97 ? 22.680 0.730 -4.818 1.00 70.94 97 CYS A N 1
ATOM 719 C CA . CYS A 1 97 ? 23.052 0.582 -3.409 1.00 70.94 97 CYS A CA 1
ATOM 720 C C . CYS A 1 97 ? 23.971 -0.641 -3.219 1.00 70.94 97 CYS A C 1
ATOM 722 O O . CYS A 1 97 ? 23.479 -1.723 -2.885 1.00 70.94 97 CYS A O 1
ATOM 724 N N . PRO A 1 98 ? 25.295 -0.482 -3.404 1.00 64.06 98 PRO A N 1
ATOM 725 C CA . PRO A 1 98 ? 26.259 -1.561 -3.185 1.00 64.06 98 PRO A CA 1
ATOM 726 C C . PRO A 1 98 ? 26.456 -1.867 -1.693 1.00 64.06 98 PRO A C 1
ATOM 728 O O . PRO A 1 98 ? 26.774 -2.997 -1.342 1.00 64.06 98 PRO A O 1
ATOM 731 N N . ASP A 1 99 ? 26.182 -0.892 -0.817 1.00 56.19 99 ASP A N 1
ATOM 732 C CA . ASP A 1 99 ? 26.358 -0.976 0.642 1.00 56.19 99 ASP A CA 1
ATOM 733 C C . ASP A 1 99 ? 25.258 -1.778 1.363 1.00 56.19 99 ASP A C 1
ATOM 735 O O . ASP A 1 99 ? 25.171 -1.763 2.590 1.00 56.19 99 ASP A O 1
ATOM 739 N N . ALA A 1 100 ? 24.400 -2.496 0.630 1.00 53.16 100 ALA A N 1
ATOM 740 C CA . ALA A 1 100 ? 23.403 -3.404 1.202 1.00 53.16 100 ALA A CA 1
ATOM 741 C C . ALA A 1 100 ? 24.033 -4.711 1.733 1.00 53.16 100 ALA A C 1
ATOM 743 O O . ALA A 1 100 ? 23.428 -5.784 1.644 1.00 53.16 100 ALA A O 1
ATOM 744 N N . ASP A 1 101 ? 25.242 -4.619 2.291 1.00 46.03 101 ASP A N 1
ATOM 745 C CA . ASP A 1 101 ? 25.885 -5.699 3.016 1.00 46.03 101 ASP A CA 1
ATOM 746 C C . ASP A 1 101 ? 25.131 -5.942 4.329 1.00 46.03 101 ASP A C 1
ATOM 748 O O . ASP A 1 101 ? 24.973 -5.082 5.194 1.00 46.03 101 ASP A O 1
ATOM 752 N N . CYS A 1 102 ? 24.606 -7.159 4.406 1.00 47.94 102 CYS A N 1
ATOM 753 C CA . CYS A 1 102 ? 24.144 -7.901 5.567 1.00 47.94 102 CYS A CA 1
ATOM 754 C C . CYS A 1 102 ? 24.366 -7.238 6.947 1.00 47.94 102 CYS A C 1
ATOM 756 O O . CYS A 1 102 ? 25.394 -7.424 7.593 1.00 47.94 102 CYS A O 1
ATOM 758 N N . GLY A 1 103 ? 23.298 -6.637 7.477 1.00 47.88 103 GLY A N 1
ATOM 759 C CA . GLY A 1 103 ? 23.101 -6.475 8.915 1.00 47.88 103 GLY A CA 1
AT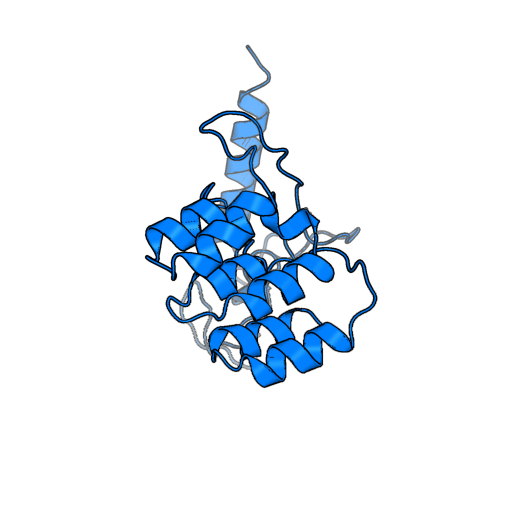OM 760 C C . GLY A 1 103 ? 23.505 -5.117 9.486 1.00 47.88 103 GLY A C 1
ATOM 761 O O . GLY A 1 103 ? 24.619 -4.643 9.338 1.00 47.88 103 GLY A O 1
ATOM 762 N N . THR A 1 104 ? 22.590 -4.568 10.283 1.00 46.16 104 THR A N 1
ATOM 763 C CA . THR A 1 104 ? 22.740 -3.412 11.181 1.00 46.16 104 THR A CA 1
ATOM 764 C C . THR A 1 104 ? 22.574 -2.005 10.577 1.00 46.16 104 THR A C 1
ATOM 766 O O . THR A 1 104 ? 23.452 -1.423 9.960 1.00 46.16 104 THR A O 1
ATOM 769 N N . LYS A 1 105 ? 21.419 -1.418 10.936 1.00 46.03 105 LYS A N 1
ATOM 770 C CA . LYS A 1 105 ? 21.141 0.024 11.078 1.00 46.03 105 LYS A CA 1
ATOM 771 C C . LYS A 1 105 ? 21.070 0.871 9.797 1.00 46.03 105 LYS A C 1
ATOM 773 O O . LYS A 1 105 ? 21.621 1.965 9.753 1.00 46.03 105 LYS A O 1
ATOM 778 N N . ALA A 1 106 ? 20.256 0.464 8.822 1.00 41.75 106 ALA A N 1
ATOM 779 C CA . ALA A 1 106 ? 19.696 1.432 7.877 1.00 41.75 106 ALA A CA 1
ATOM 780 C C . ALA A 1 106 ? 18.618 2.259 8.598 1.00 41.75 106 ALA A C 1
ATOM 782 O O . ALA A 1 106 ? 17.705 1.705 9.216 1.00 41.75 106 ALA A O 1
ATOM 783 N N . ALA A 1 107 ? 18.773 3.582 8.593 1.00 44.38 107 ALA A N 1
ATOM 784 C CA . ALA A 1 107 ? 17.901 4.519 9.282 1.00 44.38 107 ALA A CA 1
ATOM 785 C C . ALA A 1 107 ? 16.427 4.257 8.935 1.00 44.38 107 ALA A C 1
ATOM 787 O O . ALA A 1 107 ? 16.002 4.433 7.794 1.00 44.38 107 ALA A O 1
ATOM 788 N N . VAL A 1 108 ? 15.637 3.870 9.941 1.00 43.91 108 VAL A N 1
ATOM 789 C CA . VAL A 1 108 ? 14.175 3.894 9.874 1.00 43.91 108 VAL A CA 1
ATOM 790 C C . VAL A 1 108 ? 13.779 5.361 9.750 1.00 43.91 108 VAL A C 1
ATOM 792 O O . VAL A 1 108 ? 13.501 6.039 10.742 1.00 43.91 108 VAL A O 1
ATOM 795 N N . HIS A 1 109 ? 13.774 5.887 8.527 1.00 39.97 109 HIS A N 1
ATOM 796 C CA . HIS A 1 109 ? 12.985 7.064 8.233 1.00 39.97 109 HIS A CA 1
ATOM 797 C C . HIS A 1 109 ? 11.550 6.670 8.561 1.00 39.97 109 HIS A C 1
ATOM 799 O O . HIS A 1 109 ? 10.912 5.908 7.836 1.00 39.97 109 HIS A O 1
ATOM 805 N N . ARG A 1 110 ? 11.066 7.133 9.720 1.00 47.72 110 ARG A N 1
ATOM 806 C CA . ARG A 1 110 ? 9.663 7.044 10.124 1.00 47.72 110 ARG A CA 1
ATOM 807 C C . ARG A 1 110 ? 8.858 7.861 9.124 1.00 47.72 110 ARG A C 1
ATOM 809 O O . ARG A 1 110 ? 8.536 9.022 9.364 1.00 47.72 110 ARG A O 1
ATOM 816 N N . CYS A 1 111 ? 8.571 7.253 7.979 1.00 42.62 111 CYS A N 1
ATOM 817 C CA . CYS A 1 111 ? 7.559 7.729 7.069 1.00 42.62 111 CYS A CA 1
ATOM 818 C C . CYS A 1 111 ? 6.264 7.682 7.875 1.00 42.62 111 CYS A C 1
ATOM 820 O O . CYS A 1 111 ? 5.837 6.617 8.322 1.00 42.62 111 CYS A O 1
ATOM 822 N N . ARG A 1 112 ? 5.715 8.855 8.183 1.00 49.88 112 ARG A N 1
ATOM 823 C CA . ARG A 1 112 ? 4.446 8.973 8.891 1.00 49.88 112 ARG A CA 1
ATOM 824 C C . ARG A 1 112 ? 3.419 8.180 8.073 1.00 49.88 112 ARG A C 1
ATOM 826 O O . ARG A 1 112 ? 3.194 8.573 6.928 1.00 49.88 112 ARG A O 1
ATOM 833 N N . PRO A 1 113 ? 2.848 7.073 8.594 1.00 55.88 113 PRO A N 1
ATOM 834 C CA . PRO A 1 113 ? 1.911 6.280 7.813 1.00 55.88 113 PRO A CA 1
ATOM 835 C C . PRO A 1 113 ? 0.795 7.203 7.333 1.00 55.88 113 PRO A C 1
ATOM 837 O O . PRO A 1 113 ? 0.364 8.083 8.076 1.00 55.88 113 PRO A O 1
ATOM 840 N N . LEU A 1 114 ? 0.379 7.087 6.075 1.00 58.44 114 LEU A N 1
ATOM 841 C CA . LEU A 1 114 ? -0.770 7.856 5.613 1.00 58.44 114 LEU A CA 1
ATOM 842 C C . LEU A 1 114 ? -2.033 7.311 6.295 1.00 58.44 114 LEU A C 1
ATOM 844 O O . LEU A 1 114 ? -2.106 6.112 6.575 1.00 58.44 114 LEU A O 1
ATOM 848 N N . PRO A 1 115 ? -3.042 8.160 6.559 1.00 72.00 115 PRO A N 1
ATOM 849 C CA . PRO A 1 115 ? -4.313 7.687 7.084 1.00 72.00 115 PRO A CA 1
ATOM 850 C C . PRO A 1 115 ? -4.898 6.604 6.162 1.00 72.00 115 PRO A C 1
ATOM 852 O O . PRO A 1 115 ? -4.859 6.766 4.938 1.00 72.00 115 PRO A O 1
ATOM 855 N N . PRO A 1 116 ? -5.465 5.518 6.709 1.00 76.25 116 PRO A N 1
ATOM 856 C CA . PRO A 1 116 ? -6.062 4.467 5.898 1.00 76.25 116 PRO A CA 1
ATOM 857 C C . PRO A 1 116 ? -7.263 5.003 5.119 1.00 76.25 116 PRO A C 1
ATOM 859 O O . PRO A 1 116 ? -8.004 5.875 5.590 1.00 76.25 116 PRO A O 1
ATOM 862 N N . ARG A 1 117 ? -7.518 4.417 3.947 1.00 83.62 117 ARG A N 1
ATOM 863 C CA . ARG A 1 117 ? -8.778 4.639 3.234 1.00 83.62 117 ARG A CA 1
ATOM 864 C C . ARG A 1 117 ? -9.939 4.110 4.075 1.00 83.62 117 ARG A C 1
ATOM 866 O O . ARG A 1 117 ? -9.869 3.011 4.620 1.00 83.62 117 ARG A O 1
ATOM 873 N N . TRP A 1 118 ? -11.012 4.887 4.170 1.00 89.75 118 TRP A N 1
ATOM 874 C CA . TRP A 1 118 ? -12.234 4.429 4.823 1.00 89.75 118 TRP A CA 1
ATOM 875 C C . TRP A 1 118 ? -12.942 3.383 3.968 1.00 89.75 118 TRP A C 1
ATOM 877 O O . TRP A 1 118 ? -13.101 3.560 2.762 1.00 89.75 118 TRP A O 1
ATOM 887 N N . GLN A 1 119 ? -13.353 2.299 4.616 1.00 89.62 119 GLN A N 1
ATOM 888 C CA . GLN A 1 119 ? -14.137 1.232 4.010 1.00 89.62 119 GLN A CA 1
ATOM 889 C C . GLN A 1 119 ? -15.612 1.623 3.996 1.00 89.62 119 GLN A C 1
ATOM 891 O O . GLN A 1 119 ? -16.127 2.134 4.991 1.00 89.62 119 GLN A O 1
ATOM 896 N N . GLU A 1 120 ? -16.315 1.327 2.906 1.00 92.88 120 GLU A N 1
ATOM 897 C CA . GLU A 1 120 ? -17.738 1.649 2.735 1.00 92.88 120 GLU A CA 1
ATOM 898 C C . GLU A 1 120 ? -18.658 0.433 2.944 1.00 92.88 120 GLU A C 1
ATOM 900 O O . GLU A 1 120 ? -19.652 0.255 2.240 1.00 92.88 120 GLU A O 1
ATOM 905 N N . ASP A 1 121 ? -18.364 -0.405 3.939 1.00 92.56 121 ASP A N 1
ATOM 906 C CA . ASP A 1 121 ? -19.118 -1.640 4.168 1.00 92.56 121 ASP A CA 1
ATOM 907 C C . ASP A 1 121 ? -20.576 -1.400 4.562 1.00 92.56 121 ASP A C 1
ATOM 909 O O . ASP A 1 121 ? -20.946 -0.418 5.213 1.00 92.56 121 ASP A O 1
ATOM 913 N N . VAL A 1 122 ? -21.439 -2.352 4.215 1.00 96.81 122 VAL A N 1
ATOM 914 C CA . VAL A 1 122 ? -22.872 -2.327 4.559 1.00 96.81 122 VAL A CA 1
ATOM 915 C C . VAL A 1 122 ? -23.163 -2.830 5.981 1.00 96.81 122 VAL A C 1
ATOM 917 O O . VAL A 1 122 ? -24.305 -2.768 6.439 1.00 96.81 122 VAL A O 1
ATOM 920 N N . LYS A 1 123 ? -22.143 -3.300 6.709 1.00 97.12 123 LYS A N 1
ATOM 921 C CA . LYS A 1 123 ? -22.244 -3.844 8.072 1.00 97.12 123 LYS A CA 1
ATOM 922 C C . LYS A 1 123 ? -21.087 -3.355 8.938 1.00 97.12 123 LYS A C 1
ATOM 924 O O . LYS A 1 123 ? -20.020 -3.034 8.429 1.00 97.12 123 LYS A O 1
ATOM 929 N N . CYS A 1 124 ? -21.287 -3.331 10.253 1.00 98.06 124 CYS A N 1
ATOM 930 C CA . CYS A 1 124 ? -20.210 -3.045 11.196 1.00 98.06 124 CYS A CA 1
ATOM 931 C C . CYS A 1 124 ? -19.138 -4.142 11.142 1.00 98.06 124 CYS A C 1
ATOM 933 O O . CYS A 1 124 ? -19.459 -5.309 11.315 1.00 98.06 124 CYS A O 1
ATOM 935 N N . GLY A 1 125 ? -17.868 -3.771 11.010 1.00 95.44 125 GLY A N 1
ATOM 936 C CA . GLY A 1 125 ? -16.746 -4.711 10.981 1.00 95.44 125 GLY A CA 1
ATOM 937 C C . GLY A 1 125 ? -16.429 -5.402 12.313 1.00 95.44 125 GLY A C 1
ATOM 938 O O . GLY A 1 125 ? -15.562 -6.264 12.332 1.00 95.44 125 GLY A O 1
ATOM 939 N N . LEU A 1 126 ? -17.109 -5.042 13.414 1.00 96.19 126 LEU A N 1
ATOM 940 C CA . LEU A 1 126 ? -16.942 -5.695 14.723 1.00 96.19 126 LEU A CA 1
ATOM 941 C C . LEU A 1 126 ? -18.132 -6.595 15.086 1.00 96.19 126 LEU A C 1
ATOM 943 O O . LEU A 1 126 ? -17.937 -7.774 15.345 1.00 96.19 126 LEU A O 1
ATOM 947 N N . CYS A 1 127 ? -19.373 -6.096 15.043 1.00 97.56 127 CYS A N 1
ATOM 948 C CA . CYS A 1 127 ? -20.549 -6.928 15.351 1.00 97.56 127 CYS A CA 1
ATOM 949 C C . CYS A 1 127 ? -21.311 -7.468 14.141 1.00 97.56 127 CYS A C 1
ATOM 951 O O . CYS A 1 127 ? -22.352 -8.095 14.318 1.00 97.56 127 CYS A O 1
ATOM 953 N N . LEU A 1 128 ? -20.867 -7.169 12.918 1.00 97.31 128 LEU A N 1
ATOM 954 C CA . LEU A 1 128 ? -21.486 -7.607 11.658 1.00 97.31 128 LEU A CA 1
ATOM 955 C C . LEU A 1 128 ? -22.943 -7.162 11.459 1.00 97.31 128 LEU A C 1
ATOM 957 O O . LEU A 1 128 ? -23.600 -7.551 10.494 1.00 97.31 128 LEU A O 1
ATOM 961 N N . ALA A 1 129 ? -23.460 -6.300 12.332 1.00 97.38 129 ALA A N 1
ATOM 962 C CA . ALA A 1 129 ? -24.815 -5.801 12.229 1.00 97.38 129 ALA A CA 1
ATOM 963 C C . ALA A 1 129 ? -24.917 -4.787 11.075 1.00 97.38 129 ALA A C 1
ATOM 965 O O . ALA A 1 129 ? -24.081 -3.886 10.958 1.00 97.38 129 ALA A O 1
ATOM 966 N N . ALA A 1 130 ? -25.946 -4.922 10.233 1.00 98.06 130 ALA A N 1
ATOM 967 C CA . ALA A 1 130 ? -26.154 -4.046 9.081 1.00 98.06 130 ALA A CA 1
ATOM 968 C C . ALA A 1 130 ? -26.334 -2.583 9.503 1.00 98.06 130 ALA A C 1
ATOM 970 O O . ALA A 1 130 ? -26.978 -2.294 10.521 1.00 98.06 130 ALA A O 1
ATOM 971 N N . PHE A 1 131 ? -25.769 -1.666 8.721 1.00 98.06 131 PHE A N 1
ATOM 972 C CA . PHE A 1 131 ? -26.036 -0.244 8.888 1.00 98.06 131 PHE A CA 1
ATOM 973 C C . PHE A 1 131 ? -27.427 0.099 8.371 1.00 98.06 131 PHE A C 1
ATOM 975 O O . PHE A 1 131 ? -27.912 -0.457 7.390 1.00 98.06 131 PHE A O 1
ATOM 982 N N . THR A 1 132 ? -28.065 1.039 9.053 1.00 96.19 132 THR A N 1
ATOM 983 C CA . THR A 1 132 ? -29.391 1.561 8.722 1.00 96.19 132 THR A CA 1
ATOM 984 C C . THR A 1 132 ? -29.398 3.064 9.014 1.00 96.19 132 THR A C 1
ATOM 986 O O . THR A 1 132 ? -28.478 3.560 9.668 1.00 96.19 132 THR A O 1
ATOM 989 N N . PRO A 1 133 ? -30.423 3.830 8.609 1.00 94.94 133 PRO A N 1
ATOM 990 C CA . PRO A 1 133 ? -30.519 5.241 8.995 1.00 94.94 133 PRO A CA 1
ATOM 991 C C . PRO A 1 133 ? -30.454 5.478 10.520 1.00 94.94 133 PRO A C 1
ATOM 993 O O . PRO A 1 133 ? -29.926 6.500 10.962 1.00 94.94 133 PRO A O 1
ATOM 996 N N . ALA A 1 134 ? -30.929 4.511 11.320 1.00 94.88 134 ALA A N 1
ATOM 997 C CA . ALA A 1 134 ? -30.825 4.516 12.781 1.00 94.88 134 ALA A CA 1
ATOM 998 C C . ALA A 1 134 ? -29.453 4.029 13.291 1.00 94.88 134 ALA A C 1
ATOM 1000 O O . ALA A 1 134 ? -28.921 4.575 14.255 1.00 94.88 134 ALA A O 1
ATOM 1001 N N . ARG A 1 135 ? -28.835 3.039 12.631 1.00 96.06 135 ARG A N 1
ATOM 1002 C CA . ARG A 1 135 ? -27.462 2.587 12.908 1.00 96.06 135 ARG A CA 1
ATOM 1003 C C . ARG A 1 135 ? -26.507 3.160 11.866 1.00 96.06 135 ARG A C 1
ATOM 1005 O O . ARG A 1 135 ? -26.145 2.481 10.905 1.00 96.06 135 ARG A O 1
ATOM 1012 N N . ARG A 1 136 ? -26.101 4.413 12.073 1.00 96.50 136 ARG A N 1
ATOM 1013 C CA . ARG A 1 136 ? -25.205 5.127 11.155 1.00 96.50 136 ARG A CA 1
ATOM 1014 C C . ARG A 1 136 ? -23.817 4.479 11.094 1.00 96.50 136 ARG A C 1
ATOM 1016 O O . ARG A 1 136 ? -23.325 3.925 12.079 1.00 96.50 136 ARG A O 1
ATOM 1023 N N . ARG A 1 137 ? -23.192 4.581 9.920 1.00 97.25 137 ARG A N 1
ATOM 1024 C CA . ARG A 1 137 ? -21.813 4.160 9.660 1.00 97.25 137 ARG A CA 1
ATOM 1025 C C . ARG A 1 137 ? -20.835 5.209 10.190 1.00 97.25 137 ARG A C 1
ATOM 1027 O O . ARG A 1 137 ? -20.990 6.405 9.938 1.00 97.25 137 ARG A O 1
ATOM 1034 N N . HIS A 1 138 ? -19.808 4.755 10.891 1.00 97.38 138 HIS A N 1
ATOM 1035 C CA . HIS A 1 138 ? -18.643 5.542 11.277 1.00 97.38 138 HIS A CA 1
ATOM 1036 C C . HIS A 1 138 ? -17.378 4.837 10.797 1.00 97.38 138 HIS A C 1
ATOM 1038 O O . HIS A 1 138 ? -17.403 3.646 10.517 1.00 97.38 138 HIS A O 1
ATOM 1044 N N . HIS A 1 139 ? -16.264 5.558 10.741 1.00 96.62 139 HIS A N 1
ATOM 1045 C CA . HIS A 1 139 ? -14.986 4.983 10.331 1.00 96.62 139 HIS A CA 1
ATOM 1046 C C . HIS A 1 139 ? -13.961 5.099 11.451 1.00 96.62 139 HIS A C 1
ATOM 1048 O O . HIS A 1 139 ? -13.856 6.150 12.100 1.00 96.62 139 HIS A O 1
ATOM 1054 N N . CYS A 1 140 ? -13.196 4.034 11.666 1.00 96.12 140 CYS A N 1
ATOM 1055 C CA . CYS A 1 140 ? -11.997 4.095 12.486 1.00 96.12 140 CYS A CA 1
ATOM 1056 C C . CYS A 1 140 ? -10.921 4.886 11.736 1.00 96.12 140 CYS A C 1
ATOM 1058 O O . CYS A 1 140 ? -10.572 4.549 10.607 1.00 96.12 140 CYS A O 1
ATOM 1060 N N . ARG A 1 141 ? -10.369 5.930 12.357 1.00 94.12 141 ARG A N 1
ATOM 1061 C CA . ARG A 1 141 ? -9.295 6.726 11.744 1.00 94.12 141 ARG A CA 1
ATOM 1062 C C . ARG A 1 141 ? -7.946 6.012 11.768 1.00 94.12 141 ARG A C 1
ATOM 1064 O O . ARG A 1 141 ? -7.064 6.443 11.042 1.00 94.12 141 ARG A O 1
ATOM 1071 N N . ASN A 1 142 ? -7.804 4.943 12.560 1.00 88.25 142 ASN A N 1
ATOM 1072 C CA . ASN A 1 142 ? -6.580 4.148 12.625 1.00 88.25 142 ASN A CA 1
ATOM 1073 C C . ASN A 1 142 ? -6.493 3.039 11.567 1.00 88.25 142 ASN A C 1
ATOM 1075 O O . ASN A 1 142 ? -5.444 2.858 10.967 1.00 88.25 142 ASN A O 1
ATOM 1079 N N . CYS A 1 143 ? -7.590 2.318 11.312 1.00 87.31 143 CYS A N 1
ATOM 1080 C CA . CYS A 1 143 ? -7.600 1.171 10.390 1.00 87.31 143 CYS A CA 1
ATOM 1081 C C . CYS A 1 143 ? -8.573 1.294 9.205 1.00 87.31 143 CYS A C 1
ATOM 1083 O O . CYS A 1 143 ? -8.574 0.439 8.329 1.00 87.31 143 CYS A O 1
ATOM 1085 N N . GLY A 1 144 ? -9.427 2.322 9.168 1.00 92.88 144 GLY A N 1
ATOM 1086 C CA . GLY A 1 144 ? -10.362 2.564 8.064 1.00 92.88 144 GLY A CA 1
ATOM 1087 C C . GLY A 1 144 ? -11.670 1.765 8.106 1.00 92.88 144 GLY A C 1
ATOM 1088 O O . GLY A 1 144 ? -12.596 2.113 7.376 1.00 92.88 144 GLY A O 1
ATOM 1089 N N . LEU A 1 145 ? -11.793 0.759 8.979 1.00 93.94 145 LEU A N 1
ATOM 1090 C CA . LEU A 1 145 ? -12.988 -0.087 9.100 1.00 93.94 145 LEU A CA 1
ATOM 1091 C C . LEU A 1 145 ? -14.274 0.703 9.369 1.00 93.94 145 LEU A C 1
ATOM 1093 O O . LEU A 1 145 ? -14.308 1.634 10.185 1.00 93.94 145 LEU A O 1
ATOM 1097 N N . SER A 1 146 ? -15.346 0.246 8.725 1.00 97.69 146 SER A N 1
ATOM 1098 C CA . SER A 1 146 ? -16.719 0.681 8.960 1.00 97.69 146 SER A CA 1
ATOM 1099 C C . SER A 1 146 ? -17.256 0.118 10.284 1.00 97.69 146 SER A C 1
ATOM 1101 O O . SER A 1 146 ? -17.378 -1.090 10.463 1.00 97.69 146 SER A O 1
ATOM 1103 N N . VAL A 1 147 ? -17.623 0.976 11.235 1.00 98.38 147 VAL A N 1
ATOM 1104 C CA . VAL A 1 147 ? -18.078 0.599 12.587 1.00 98.38 147 VAL A CA 1
ATOM 1105 C C . VAL A 1 147 ? -19.325 1.367 13.023 1.00 98.38 147 VAL A C 1
ATOM 1107 O O . VAL A 1 147 ? -19.596 2.467 12.545 1.00 98.38 147 VAL A O 1
ATOM 1110 N N . CYS A 1 148 ? -20.120 0.785 13.924 1.00 98.38 148 CYS A N 1
ATOM 1111 C CA . CYS A 1 148 ? -21.269 1.470 14.521 1.00 98.38 148 CYS A CA 1
ATOM 1112 C C . CYS A 1 148 ? -20.847 2.318 15.734 1.00 98.38 148 CYS A C 1
ATOM 1114 O O . CYS A 1 148 ? -19.710 2.239 16.203 1.00 98.38 148 CYS A O 1
ATOM 1116 N N . ALA A 1 149 ? -21.766 3.140 16.251 1.00 97.56 149 ALA A N 1
ATOM 1117 C CA . ALA A 1 149 ? -21.477 4.014 17.389 1.00 97.56 149 ALA A CA 1
ATOM 1118 C C . ALA A 1 149 ? -21.028 3.217 18.622 1.00 97.56 149 ALA A C 1
ATOM 1120 O O . ALA A 1 149 ? -20.032 3.575 19.239 1.00 97.56 149 ALA A O 1
ATOM 1121 N N . ALA A 1 150 ? -21.704 2.104 18.932 1.00 97.88 150 ALA A N 1
ATOM 1122 C CA . ALA A 1 150 ? -21.368 1.239 20.067 1.00 97.88 150 ALA A CA 1
ATOM 1123 C C . ALA A 1 150 ? -19.916 0.735 20.027 1.00 97.88 150 ALA A C 1
ATOM 1125 O O . ALA A 1 150 ? -19.288 0.670 21.070 1.00 97.88 150 ALA A O 1
ATOM 1126 N N . HIS A 1 151 ? -19.383 0.483 18.828 1.00 98.50 151 HIS A N 1
ATOM 1127 C CA . HIS A 1 151 ? -18.040 -0.059 18.611 1.00 98.50 151 HIS A CA 1
ATOM 1128 C C . HIS A 1 151 ? -16.979 0.998 18.274 1.00 98.50 151 HIS A C 1
ATOM 1130 O O . HIS A 1 151 ? -15.992 0.711 17.589 1.00 9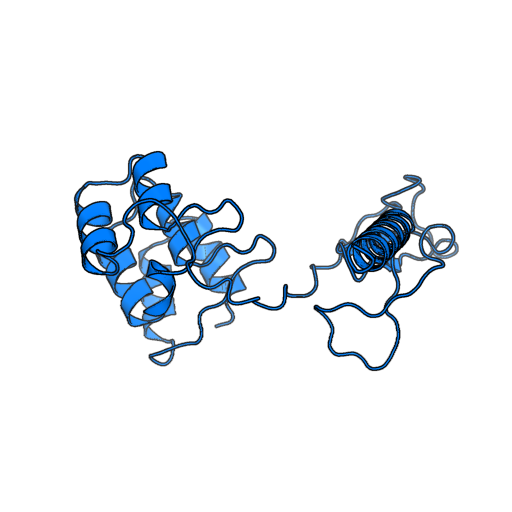8.50 151 HIS A O 1
ATOM 1136 N N . SER A 1 152 ? -17.242 2.263 18.615 1.00 97.50 152 SER A N 1
ATOM 1137 C CA . SER A 1 152 ? -16.325 3.366 18.329 1.00 97.50 152 SER A CA 1
ATOM 1138 C C . SER A 1 152 ? -16.423 4.520 19.322 1.00 97.50 152 SER A C 1
ATOM 1140 O O . SER A 1 152 ? -16.453 5.692 18.933 1.00 97.50 152 SER A O 1
ATOM 1142 N N . GLN A 1 153 ? -16.523 4.196 20.610 1.00 97.00 153 GLN A N 1
ATOM 1143 C CA . GLN A 1 153 ? -16.722 5.193 21.669 1.00 97.00 153 GLN A CA 1
ATOM 1144 C C . GLN A 1 153 ? -15.448 5.980 21.996 1.00 97.00 153 GLN A C 1
ATOM 1146 O O . GLN A 1 153 ? -15.518 7.125 22.442 1.00 97.00 153 GLN A O 1
ATOM 1151 N N . GLN A 1 154 ? -14.281 5.395 21.737 1.00 96.81 154 GLN A N 1
ATOM 1152 C CA . GLN A 1 154 ? -12.999 5.971 22.121 1.00 96.81 154 GLN A CA 1
ATOM 1153 C C . GLN A 1 154 ? -12.388 6.840 21.017 1.00 96.81 154 GLN A C 1
ATOM 1155 O O . GLN A 1 154 ? -12.643 6.682 19.814 1.00 96.81 154 GLN A O 1
ATOM 1160 N N . LYS A 1 155 ? -11.560 7.792 21.449 1.00 96.50 155 LYS A N 1
ATOM 1161 C CA . LYS A 1 155 ? -10.771 8.651 20.572 1.00 96.50 155 LYS A CA 1
ATOM 1162 C C . LYS A 1 155 ? -9.344 8.759 21.091 1.00 96.50 155 LYS A C 1
ATOM 1164 O O . LYS A 1 155 ? -9.151 8.809 22.299 1.00 96.50 155 LYS A O 1
ATOM 1169 N N . ALA A 1 156 ? -8.377 8.862 20.188 1.00 93.12 156 ALA A N 1
ATOM 1170 C CA . ALA A 1 156 ? -6.975 9.070 20.543 1.00 93.12 156 ALA A CA 1
ATOM 1171 C C . ALA A 1 156 ? -6.261 9.965 19.526 1.00 93.12 156 ALA A C 1
ATOM 1173 O O . ALA A 1 156 ? -6.697 10.098 18.378 1.00 93.12 156 ALA A O 1
ATOM 1174 N N . SER A 1 157 ? -5.155 10.571 19.946 1.00 90.75 157 SER A N 1
ATOM 1175 C CA . SER A 1 157 ? -4.232 11.251 19.038 1.00 90.75 157 SER A CA 1
ATOM 1176 C C . SER A 1 157 ? -3.487 10.209 18.209 1.00 90.75 157 SER A C 1
ATOM 1178 O O . SER A 1 157 ? -2.957 9.243 18.750 1.00 90.75 157 SER A O 1
ATOM 1180 N N . LEU A 1 158 ? -3.456 10.388 16.890 1.00 85.19 158 LEU A N 1
ATOM 1181 C CA . LEU A 1 158 ? -2.821 9.438 15.980 1.00 85.19 158 LEU A CA 1
ATOM 1182 C C . LEU A 1 158 ? -1.590 10.067 15.350 1.00 85.19 158 LEU A C 1
ATOM 1184 O O . LEU A 1 158 ? -1.692 11.100 14.691 1.00 85.19 158 LEU A O 1
ATOM 1188 N N . ALA A 1 159 ? -0.442 9.398 15.479 1.00 78.38 159 ALA A N 1
ATOM 1189 C CA . ALA A 1 159 ? 0.824 9.863 14.914 1.00 78.38 159 ALA A CA 1
ATOM 1190 C C . ALA A 1 159 ? 0.717 10.161 13.411 1.00 78.38 159 ALA A C 1
ATOM 1192 O O . ALA A 1 159 ? 1.347 11.091 12.928 1.00 78.38 159 ALA A O 1
ATOM 1193 N N . MET A 1 160 ? -0.141 9.450 12.676 1.00 73.12 160 MET A N 1
ATOM 1194 C CA . MET A 1 160 ? -0.376 9.675 11.248 1.00 73.12 160 MET A CA 1
ATOM 1195 C C . MET A 1 160 ? -1.246 10.883 10.885 1.00 73.12 160 MET A C 1
ATOM 1197 O O . MET A 1 160 ? -1.104 11.408 9.787 1.00 73.12 160 MET A O 1
ATOM 1201 N N . ILE A 1 161 ? -2.083 11.395 11.790 1.00 79.75 161 ILE A N 1
ATOM 1202 C CA . ILE A 1 161 ? -3.006 12.506 11.505 1.00 79.75 161 ILE A CA 1
ATOM 1203 C C . ILE A 1 161 ? -2.602 13.719 12.354 1.00 79.75 161 ILE A C 1
ATOM 1205 O O . ILE A 1 161 ? -2.761 13.671 13.572 1.00 79.75 161 ILE A O 1
ATOM 1209 N N . PRO A 1 162 ? -2.090 14.817 11.762 1.00 74.56 162 PRO A N 1
ATOM 1210 C CA . PRO A 1 162 ? -1.698 16.013 12.507 1.00 74.56 162 PRO A CA 1
ATOM 1211 C C . PRO A 1 162 ? -2.935 16.852 12.831 1.00 74.56 162 PRO A C 1
ATOM 1213 O O . PRO A 1 162 ? -3.094 17.968 12.351 1.00 74.56 162 PRO A O 1
ATOM 1216 N N . ALA A 1 163 ? -3.852 16.284 13.608 1.00 77.75 163 ALA A N 1
ATOM 1217 C CA . ALA A 1 163 ? -5.034 16.977 14.091 1.00 77.75 163 ALA A CA 1
ATOM 1218 C C . ALA A 1 163 ? -4.851 17.335 15.565 1.00 77.75 163 ALA A C 1
ATOM 1220 O O . ALA A 1 163 ? -4.425 16.503 16.361 1.00 77.75 163 ALA A O 1
ATOM 1221 N N . ALA A 1 164 ? -5.244 18.556 15.931 1.00 79.31 164 ALA A N 1
ATOM 1222 C CA . ALA A 1 164 ? -5.284 18.990 17.327 1.00 79.31 164 ALA A CA 1
ATOM 1223 C C . ALA A 1 164 ? -6.331 18.217 18.154 1.00 79.31 164 ALA A C 1
ATOM 1225 O O . ALA A 1 164 ? -6.252 18.178 19.377 1.00 79.31 164 ALA A O 1
ATOM 1226 N N . SER A 1 165 ? -7.324 17.609 17.495 1.00 88.88 165 SER A N 1
ATOM 1227 C CA . SER A 1 165 ? -8.400 16.870 18.150 1.00 88.88 165 SER A CA 1
ATOM 1228 C C . SER A 1 165 ? -8.188 15.347 18.099 1.00 88.88 165 SER A C 1
ATOM 1230 O O . SER A 1 165 ? -7.740 14.817 17.074 1.00 88.88 165 SER A O 1
ATOM 1232 N N . PRO A 1 166 ? -8.572 14.612 19.163 1.00 93.81 166 PRO A N 1
ATOM 1233 C CA . PRO A 1 166 ? -8.555 13.153 19.173 1.00 93.81 166 PRO A CA 1
ATOM 1234 C C . PRO A 1 166 ? -9.436 12.545 18.077 1.00 93.81 166 PRO A C 1
ATOM 1236 O O . PRO A 1 166 ? -10.574 12.967 17.845 1.00 93.81 166 PRO A O 1
ATOM 1239 N N . GLN A 1 167 ? -8.929 11.500 17.432 1.00 95.56 167 GLN A N 1
ATOM 1240 C CA . GLN A 1 167 ? -9.569 10.828 16.310 1.00 95.56 167 GLN A CA 1
ATOM 1241 C C . GLN A 1 167 ? -10.338 9.590 16.761 1.00 95.56 167 GLN A C 1
ATOM 1243 O O . GLN A 1 167 ? -9.867 8.836 17.603 1.00 95.56 167 GLN A O 1
ATOM 1248 N N . ARG A 1 168 ? -11.522 9.360 16.178 1.00 96.75 168 ARG A N 1
ATOM 1249 C CA . ARG A 1 168 ? -12.373 8.198 16.492 1.00 96.75 168 ARG A CA 1
ATOM 1250 C C . ARG A 1 168 ? -11.689 6.886 16.130 1.00 96.75 168 ARG A C 1
ATOM 1252 O O . ARG A 1 168 ? -11.274 6.702 14.984 1.00 96.75 168 ARG A O 1
ATOM 1259 N N . LEU A 1 169 ? -11.701 5.955 17.070 1.00 96.94 169 LEU A N 1
ATOM 1260 C CA . LEU A 1 169 ? -11.184 4.607 16.898 1.00 96.94 169 LEU A CA 1
ATOM 1261 C C . LEU A 1 169 ? -12.299 3.581 17.027 1.00 96.94 169 LEU A C 1
ATOM 1263 O O . LEU A 1 169 ? -13.314 3.854 17.659 1.00 96.94 169 LEU A O 1
ATOM 1267 N N . CYS A 1 170 ? -12.117 2.417 16.406 1.00 97.75 170 CYS A N 1
ATOM 1268 C CA . CYS A 1 170 ? -12.862 1.237 16.819 1.00 97.75 170 CYS A CA 1
ATOM 1269 C C . CYS A 1 170 ? -12.277 0.687 18.122 1.00 97.75 170 CYS A C 1
ATOM 1271 O O . CYS A 1 170 ? -11.109 0.944 18.426 1.00 97.75 170 CYS A O 1
ATOM 1273 N N . ASP A 1 171 ? -13.066 -0.100 18.847 1.00 96.06 171 ASP A N 1
ATOM 1274 C CA . ASP A 1 171 ? -12.663 -0.624 20.157 1.00 96.06 171 ASP A CA 1
ATOM 1275 C C . ASP A 1 171 ? -11.368 -1.447 20.087 1.00 96.06 171 ASP A C 1
ATOM 1277 O O . ASP A 1 171 ? -10.516 -1.322 20.959 1.00 96.06 171 ASP A O 1
ATOM 1281 N N . VAL A 1 172 ? -11.168 -2.209 19.002 1.00 94.88 172 VAL A N 1
ATOM 1282 C CA . VAL A 1 172 ? -9.931 -2.976 18.762 1.00 94.88 172 VAL A CA 1
ATOM 1283 C C . VAL A 1 172 ? -8.717 -2.054 18.659 1.00 94.88 172 VAL A C 1
ATOM 1285 O O . VAL A 1 172 ? -7.722 -2.262 19.337 1.00 94.88 172 VAL A O 1
ATOM 1288 N N . CYS A 1 173 ? -8.773 -1.003 17.835 1.00 93.81 173 CYS A N 1
ATOM 1289 C CA . CYS A 1 173 ? -7.630 -0.097 17.704 1.00 93.81 173 CYS A CA 1
ATOM 1290 C C . CYS A 1 173 ? -7.359 0.681 18.991 1.00 93.81 173 CYS A C 1
ATOM 1292 O O . CYS A 1 173 ? -6.206 0.980 19.287 1.00 93.81 173 CYS A O 1
ATOM 1294 N N . ALA A 1 174 ? -8.407 1.040 19.727 1.00 95.81 174 ALA A N 1
ATOM 1295 C CA . ALA A 1 174 ? -8.257 1.781 20.964 1.00 95.81 174 ALA A CA 1
ATOM 1296 C C . ALA A 1 174 ? -7.641 0.921 22.080 1.00 95.81 174 ALA A C 1
ATOM 1298 O O . ALA A 1 174 ? -6.727 1.392 22.754 1.00 95.81 174 ALA A O 1
ATOM 1299 N N . SER A 1 175 ? -8.054 -0.345 22.218 1.00 92.56 175 SER A N 1
ATOM 1300 C CA . SER A 1 175 ? -7.449 -1.274 23.179 1.00 92.56 175 SER A CA 1
ATOM 1301 C C . SER A 1 175 ? -5.995 -1.589 22.834 1.00 92.56 175 SER A C 1
ATOM 1303 O O . SER A 1 175 ? -5.135 -1.546 23.708 1.00 92.56 175 SER A O 1
ATOM 1305 N N . THR A 1 176 ? -5.693 -1.822 21.555 1.00 88.94 176 THR A N 1
ATOM 1306 C CA . THR A 1 176 ? -4.322 -2.040 21.082 1.00 88.94 176 THR A CA 1
ATOM 1307 C C . THR A 1 176 ? -3.418 -0.841 21.380 1.00 88.94 176 THR A C 1
ATOM 1309 O O . THR A 1 176 ? -2.306 -1.020 21.865 1.00 88.94 176 THR A O 1
ATOM 1312 N N . LEU A 1 177 ? -3.885 0.388 21.134 1.00 87.50 177 LEU A N 1
ATOM 1313 C CA . LEU A 1 177 ? -3.106 1.595 21.435 1.00 87.50 177 LEU A CA 1
ATOM 1314 C C . LEU A 1 177 ? -2.856 1.779 22.935 1.00 87.50 177 LEU A C 1
ATOM 1316 O O . LEU A 1 177 ? -1.759 2.186 23.302 1.00 87.50 177 LEU A O 1
ATOM 1320 N N . ALA A 1 178 ? -3.837 1.464 23.784 1.00 87.31 178 ALA A N 1
ATOM 1321 C CA . ALA A 1 178 ? -3.663 1.512 25.234 1.00 87.31 178 ALA A CA 1
ATOM 1322 C C . ALA A 1 178 ? -2.590 0.514 25.705 1.00 87.31 178 ALA A C 1
ATOM 1324 O O . ALA A 1 178 ? -1.658 0.906 26.394 1.00 87.31 178 ALA A O 1
ATOM 1325 N N . GLN A 1 179 ? -2.642 -0.737 25.231 1.00 84.62 179 GLN A N 1
ATOM 1326 C CA . GLN A 1 179 ? -1.647 -1.761 25.580 1.00 84.62 179 GLN A CA 1
ATOM 1327 C C . GLN A 1 179 ? -0.222 -1.363 25.174 1.00 84.62 179 GLN A C 1
ATOM 1329 O O . GLN A 1 179 ? 0.727 -1.606 25.914 1.00 84.62 179 GLN A O 1
ATOM 1334 N N . PHE A 1 180 ? -0.054 -0.741 24.003 1.00 78.75 180 PHE A N 1
ATOM 1335 C CA . PHE A 1 180 ? 1.259 -0.255 23.577 1.00 78.75 180 PHE A CA 1
ATOM 1336 C C . PHE A 1 180 ? 1.765 0.925 24.411 1.00 78.75 180 PHE A C 1
ATOM 1338 O O . PHE A 1 180 ? 2.975 1.039 24.596 1.00 78.75 180 PHE A O 1
ATOM 1345 N N . ALA A 1 181 ? 0.873 1.783 24.914 1.00 78.75 181 ALA A N 1
ATOM 1346 C CA . ALA A 1 181 ? 1.254 2.851 25.835 1.00 78.75 181 ALA A CA 1
ATOM 1347 C C . ALA A 1 181 ? 1.742 2.272 27.174 1.00 78.75 181 ALA A C 1
ATOM 1349 O O . ALA A 1 181 ? 2.836 2.614 27.614 1.00 78.75 181 ALA A O 1
ATOM 1350 N N . ASP A 1 182 ? 1.011 1.306 27.741 1.00 76.19 182 ASP A N 1
ATOM 1351 C CA . ASP A 1 182 ? 1.378 0.652 29.005 1.00 76.19 182 ASP A CA 1
ATOM 1352 C C . ASP A 1 182 ? 2.741 -0.067 28.923 1.00 76.19 182 ASP A C 1
ATOM 1354 O O . ASP A 1 182 ? 3.519 -0.085 29.877 1.00 76.19 182 ASP A O 1
ATOM 1358 N N . LEU A 1 183 ? 3.061 -0.669 27.771 1.00 67.00 183 LEU A N 1
ATOM 1359 C CA . LEU A 1 183 ? 4.359 -1.313 27.540 1.00 67.00 183 LEU A CA 1
ATOM 1360 C C . LEU A 1 183 ? 5.511 -0.309 27.417 1.00 67.00 183 LEU A C 1
ATOM 1362 O O . LEU A 1 183 ? 6.621 -0.615 27.847 1.00 67.00 183 LEU A O 1
ATOM 1366 N N . ALA A 1 184 ? 5.266 0.866 26.834 1.00 67.50 184 ALA A N 1
ATOM 1367 C CA . ALA A 1 184 ? 6.283 1.904 26.698 1.00 67.50 184 ALA A CA 1
ATOM 1368 C C . ALA A 1 184 ? 6.645 2.526 28.056 1.00 67.50 184 ALA A C 1
ATOM 1370 O O . ALA A 1 184 ? 7.821 2.788 28.308 1.00 67.50 184 ALA A O 1
ATOM 1371 N N . ASP A 1 185 ? 5.665 2.692 28.947 1.00 63.25 185 ASP A N 1
ATOM 1372 C CA . ASP A 1 185 ? 5.885 3.250 30.286 1.00 63.25 185 ASP A CA 1
ATOM 1373 C C . ASP A 1 185 ? 6.640 2.274 31.212 1.00 63.25 185 ASP A C 1
ATOM 1375 O O . ASP A 1 185 ? 7.442 2.695 32.044 1.00 63.25 185 ASP A O 1
ATOM 1379 N N . ASN A 1 186 ? 6.470 0.960 31.023 1.00 57.31 186 ASN A N 1
ATOM 1380 C CA . ASN A 1 186 ? 7.156 -0.069 31.817 1.00 57.31 186 ASN A CA 1
ATOM 1381 C C . ASN A 1 186 ? 8.613 -0.349 31.388 1.00 57.31 186 ASN A C 1
ATOM 1383 O O . ASN A 1 186 ? 9.325 -1.050 32.100 1.00 57.31 186 ASN A O 1
ATOM 1387 N N . GLN A 1 187 ? 9.078 0.181 30.250 1.00 54.25 187 GLN A N 1
ATOM 1388 C CA . GLN A 1 187 ? 10.453 -0.001 29.746 1.00 54.25 187 GLN A CA 1
ATOM 1389 C C . GLN A 1 187 ? 11.415 1.144 30.123 1.00 54.25 187 GLN A C 1
ATOM 1391 O O . GLN A 1 187 ? 12.570 1.135 29.707 1.00 54.25 187 GLN A O 1
ATOM 1396 N N . GLY A 1 188 ? 10.957 2.131 30.901 1.00 46.88 188 GLY A N 1
ATOM 1397 C CA . GLY A 1 188 ? 11.766 3.259 31.386 1.00 46.88 188 GLY A CA 1
ATOM 1398 C C . GLY A 1 188 ? 12.211 3.161 32.851 1.00 46.88 188 GLY A C 1
ATOM 1399 O O . GLY A 1 188 ? 12.654 4.168 33.401 1.0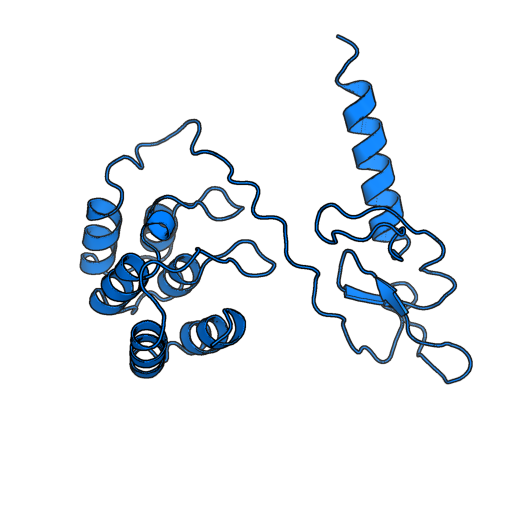0 46.88 188 GLY A O 1
ATOM 1400 N N . ALA A 1 189 ? 12.044 2.001 33.495 1.00 45.50 189 ALA A N 1
ATOM 1401 C CA . ALA A 1 189 ? 12.220 1.820 34.941 1.00 45.50 189 ALA A CA 1
ATOM 1402 C C . ALA A 1 189 ? 13.380 0.884 35.350 1.00 45.50 189 ALA A C 1
ATOM 1404 O O . ALA A 1 189 ? 13.417 0.464 36.507 1.00 45.50 189 ALA A O 1
ATOM 1405 N N . GLU A 1 190 ? 14.323 0.579 34.451 1.00 32.97 190 GLU A N 1
ATOM 1406 C CA . GLU A 1 190 ? 15.506 -0.255 34.746 1.00 32.97 190 GLU A CA 1
ATOM 1407 C C . GLU A 1 190 ? 16.821 0.425 34.347 1.00 32.97 190 GLU A C 1
ATOM 1409 O O . GLU A 1 190 ? 16.882 0.999 33.233 1.00 32.97 190 GLU A O 1
#